Protein AF-A0A0F8ZUA0-F1 (afdb_monomer)

Secondary structure (DSSP, 8-state):
-THHHHHHHHHHHHHTT-SS-----HHHHHHHHHHHHHHHHHHHHHHHHHHHHHHHHHHHHHHHHHHHHHHHHHHHHHHHHHHHT------------TT---HHHHHHHHHHHHHHHHHTS--SS---SSPPP-SS-B-SSSSSPPEEEEEEEEE--SSTT-EEEEE--S-GGGEEEEEEEEE-TTS-EEPTT--SSTT--EEEEE-SSEEEEEE-TTS-GGGTT-EEEEEEEEE-

Organism: NCBI:txid412755

Nearest PDB structures (foldseek):
  7ey0-assembly1_L  TM=4.584E-01  e=2.442E-01  Homo sapiens
  7y1b-assembly1_A  TM=4.867E-01  e=1.090E+00  Mus musculus
  5n2b-assembly1_A  TM=1.730E-01  e=1.191E-01  Burkholderia pseudomallei K96243
  8h2i-assembly1_cR  TM=3.340E-01  e=7.400E+00  Paramecium bursaria Chlorella virus 1

Mean predicted aligned error: 16.32 Å

Radius of gyration: 36.49 Å; Cα contacts (8 Å, |Δi|>4): 238; chains: 1; bounding box: 59×53×123 Å

Foldseek 3Di:
DVVLVVVVVVVVVVQVPDPDRDPPDCVVVVVVVVVVVVVVVVVVVVVVVVVVVVVVVVVVVVVVVVVVVVVVVVVVVVVVVVVVPPDDDDDDDDDDDPPCPDVVNVVVVVVVVVVVVVVVPDPPDDPDPDDDDDPFFDADDDPGFTKDKDKDKDWAAQAAQDKDKAFPPDAPVFWPDKWKFWAFPVRDTQGEPDPVDFQCHWHWDDDGTTIMITGHNGTNNRRHGTMMMMMIMGGD

Solvent-accessible surface area (backbone atoms only — not comparable to full-atom values): 13993 Å² total; per-residue (Å²): 127,75,64,59,65,53,51,51,62,56,46,59,67,60,58,71,76,47,95,70,82,77,85,78,56,72,62,64,57,52,52,54,53,50,50,52,51,51,54,51,50,50,54,53,50,51,53,56,50,52,52,51,52,55,50,52,56,53,52,57,50,54,62,52,54,54,53,52,56,51,55,51,50,53,51,52,50,53,55,51,50,58,62,71,63,60,70,89,78,75,93,76,98,76,84,87,74,87,83,66,78,45,72,65,54,57,50,48,55,51,50,55,49,50,56,55,54,58,72,69,56,78,68,89,67,84,84,72,95,64,92,82,88,77,94,71,67,51,57,84,55,94,87,45,68,39,38,40,78,47,78,48,74,53,58,38,38,83,50,62,47,32,73,33,76,44,77,68,85,53,62,50,92,36,53,78,47,76,48,58,31,38,30,37,91,86,67,49,75,44,48,61,69,39,77,93,52,87,25,48,28,29,46,68,55,73,57,68,52,33,39,39,42,37,37,28,71,86,32,16,75,58,38,42,62,21,51,32,43,35,45,36,36,29,54,114

Sequence (236 aa):
FLAWPAAWWIMKNWLMNFTFKVNLGLEIFAFSALLTIATAFLAIFYRAFSDLVNTLYKCKLCIFTNNIKLRTMIRAWAQLKSLLSGERSTRGKRKDLSHGTSIFTILRDLIDSLGSIIQNITFKDIAITGNAEIDKYTKLGSGAPAIKMKKLTDTTGATEGSNTSIAHGLTISKVLGCQVFVNNAAGAKIPPAYIGATEYQYNAFIDASDVHIMLSGSNSGNILSKLITVLITYEE

pLDDT: mean 84.51, std 15.44, range [44.16, 98.69]

Structure (mmCIF, N/CA/C/O backbone):
data_AF-A0A0F8ZUA0-F1
#
_entry.id   AF-A0A0F8ZUA0-F1
#
loop_
_atom_site.group_PDB
_atom_site.id
_atom_site.type_symbol
_atom_site.label_atom_id
_atom_site.label_alt_id
_atom_site.label_comp_id
_atom_site.label_asym_id
_atom_site.label_entity_id
_atom_site.label_seq_id
_atom_site.pdbx_PDB_ins_code
_atom_site.Cartn_x
_atom_site.Cartn_y
_atom_site.Cartn_z
_atom_site.occupancy
_atom_site.B_iso_or_equiv
_atom_site.auth_seq_id
_atom_site.auth_comp_id
_atom_site.auth_asym_id
_atom_site.auth_atom_id
_atom_site.pdbx_PDB_model_num
ATOM 1 N N . PHE A 1 1 ? -17.615 33.080 -22.978 1.00 65.00 1 PHE A N 1
ATOM 2 C CA . PHE A 1 1 ? -18.587 33.211 -24.086 1.00 65.00 1 PHE A CA 1
ATOM 3 C C . PHE A 1 1 ? -17.989 33.684 -25.418 1.00 65.00 1 PHE A C 1
ATOM 5 O O . PHE A 1 1 ? -18.589 33.396 -26.439 1.00 65.00 1 PHE A O 1
ATOM 12 N N . LEU A 1 2 ? -16.806 34.318 -25.469 1.00 76.00 2 LEU A N 1
ATOM 13 C CA . LEU A 1 2 ? -16.177 34.744 -26.740 1.00 76.00 2 LEU A CA 1
ATOM 14 C C . LEU A 1 2 ? -15.515 33.616 -27.558 1.00 76.00 2 LEU A C 1
ATOM 16 O O . LEU A 1 2 ? -15.196 33.818 -28.722 1.00 76.00 2 LEU A O 1
ATOM 20 N N . ALA A 1 3 ? -15.311 32.430 -26.979 1.00 80.62 3 ALA A N 1
ATOM 21 C CA . ALA A 1 3 ? -14.639 31.324 -27.664 1.00 80.62 3 ALA A CA 1
ATOM 22 C C . ALA A 1 3 ? -15.507 30.664 -28.754 1.00 80.62 3 ALA A C 1
ATOM 24 O O . ALA A 1 3 ? -14.981 30.183 -29.753 1.00 80.62 3 ALA A O 1
ATOM 25 N N . TRP A 1 4 ? -16.836 30.666 -28.593 1.00 77.19 4 TRP A N 1
ATOM 26 C CA . TRP A 1 4 ? -17.744 29.946 -29.493 1.00 77.19 4 TRP A CA 1
ATOM 27 C C . TRP A 1 4 ? -17.913 30.576 -30.895 1.00 77.19 4 TRP A C 1
ATOM 29 O O . TRP A 1 4 ? -17.878 29.815 -31.864 1.00 77.19 4 TRP A O 1
ATOM 39 N N . PRO A 1 5 ? -17.992 31.916 -31.091 1.00 81.31 5 PRO A N 1
ATOM 40 C CA . PRO A 1 5 ? -18.129 32.488 -32.427 1.00 81.31 5 PRO A CA 1
ATOM 41 C C . PRO A 1 5 ? -16.785 32.433 -33.162 1.00 81.31 5 PRO A C 1
ATOM 43 O O . PRO A 1 5 ? -16.753 32.274 -34.378 1.00 81.31 5 PRO A O 1
ATOM 46 N N . ALA A 1 6 ? -15.673 32.511 -32.419 1.00 85.12 6 ALA A N 1
ATOM 47 C CA . ALA A 1 6 ? -14.322 32.361 -32.936 1.00 85.12 6 ALA A CA 1
ATOM 48 C C . ALA A 1 6 ? -14.081 30.931 -33.441 1.00 85.12 6 ALA A C 1
ATOM 50 O O . ALA A 1 6 ? -13.612 30.753 -34.563 1.00 85.12 6 ALA A O 1
ATOM 51 N N . ALA A 1 7 ? -14.476 29.913 -32.668 1.00 83.56 7 ALA A N 1
ATOM 52 C CA . ALA A 1 7 ? -14.392 28.517 -33.093 1.00 83.56 7 ALA A CA 1
ATOM 53 C C . ALA A 1 7 ? -15.242 28.245 -34.347 1.00 83.56 7 ALA A C 1
ATOM 55 O O . ALA A 1 7 ? -14.752 27.642 -35.302 1.00 83.56 7 ALA A O 1
ATOM 56 N N . TRP A 1 8 ? -16.477 28.760 -34.393 1.00 83.56 8 TRP A N 1
ATOM 57 C CA . TRP A 1 8 ? -17.332 28.651 -35.580 1.00 83.56 8 TRP A CA 1
ATOM 58 C C . TRP A 1 8 ? -16.709 29.335 -36.807 1.00 83.56 8 TRP A C 1
ATOM 60 O O . TRP A 1 8 ? -16.696 28.771 -37.903 1.00 83.56 8 TRP A O 1
ATOM 70 N N . TRP A 1 9 ? -16.131 30.525 -36.623 1.00 85.81 9 TRP A N 1
ATOM 71 C CA . TRP A 1 9 ? -15.485 31.274 -37.699 1.00 85.81 9 TRP A CA 1
ATOM 72 C C . TRP A 1 9 ? -14.251 30.561 -38.271 1.00 85.81 9 TRP A C 1
ATOM 74 O O . TRP A 1 9 ? -14.021 30.637 -39.476 1.00 85.81 9 TRP A O 1
ATOM 84 N N . ILE A 1 10 ? -13.490 29.840 -37.446 1.00 86.69 10 ILE A N 1
ATOM 85 C CA . ILE A 1 10 ? -12.346 29.035 -37.901 1.00 86.69 10 ILE A CA 1
ATOM 86 C C . ILE A 1 10 ? -12.835 27.774 -38.631 1.00 86.69 10 ILE A C 1
ATOM 88 O O . ILE A 1 10 ? -12.351 27.450 -39.717 1.00 86.69 10 ILE A O 1
ATOM 92 N N . MET A 1 11 ? -13.833 27.080 -38.078 1.00 83.25 11 MET A N 1
ATOM 93 C CA . MET A 1 11 ? -14.312 25.809 -38.629 1.00 83.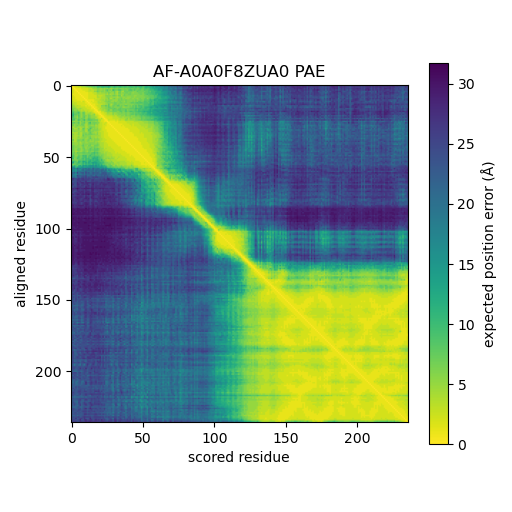25 11 MET A CA 1
ATOM 94 C C . MET A 1 11 ? -15.069 25.949 -39.951 1.00 83.25 11 MET A C 1
ATOM 96 O O . MET A 1 11 ? -14.952 25.065 -40.799 1.00 83.25 11 MET A O 1
ATOM 100 N N . LYS A 1 12 ? -15.811 27.045 -40.170 1.00 82.12 12 LYS A N 1
ATOM 101 C CA . LYS A 1 12 ? -16.590 27.231 -41.410 1.00 82.12 12 LYS A CA 1
ATOM 102 C C . LYS A 1 12 ? -15.712 27.196 -42.668 1.00 82.12 12 LYS A C 1
ATOM 104 O O . LYS A 1 12 ? -16.134 26.674 -43.692 1.00 82.12 12 LYS A O 1
ATOM 109 N N . ASN A 1 13 ? -14.484 27.713 -42.576 1.00 82.44 13 ASN A N 1
ATOM 110 C CA . ASN A 1 13 ? -13.548 27.747 -43.699 1.00 82.44 13 ASN A CA 1
ATOM 111 C C . ASN A 1 13 ? -12.919 26.369 -43.938 1.00 82.44 13 ASN A C 1
ATOM 113 O O . ASN A 1 13 ? -12.674 25.986 -45.076 1.00 82.44 13 ASN A O 1
ATOM 117 N N . TRP A 1 14 ? -12.693 25.609 -42.865 1.00 83.56 14 TRP A N 1
ATOM 118 C CA . TRP A 1 14 ? -12.118 24.268 -42.930 1.00 83.56 14 TRP A CA 1
ATOM 119 C C . TRP A 1 14 ? -13.105 23.239 -43.504 1.00 83.56 14 TRP A C 1
ATOM 121 O O . TRP A 1 14 ? -12.730 22.403 -44.323 1.00 83.56 14 TRP A O 1
ATOM 131 N N . LEU A 1 15 ? -14.387 23.350 -43.143 1.00 75.94 15 LEU A N 1
ATOM 132 C CA . LEU A 1 15 ? -15.451 22.443 -43.589 1.00 75.94 15 LEU A CA 1
ATOM 133 C C . LEU A 1 15 ? -15.771 22.540 -45.091 1.00 75.94 15 LEU A C 1
ATOM 135 O O . LEU A 1 15 ? -16.342 21.603 -45.644 1.00 75.94 15 LEU A O 1
ATOM 139 N N . MET A 1 16 ? -15.384 23.623 -45.774 1.00 77.88 16 MET A N 1
ATOM 140 C CA . MET A 1 16 ? -15.650 23.790 -47.212 1.00 77.88 16 MET A CA 1
ATOM 141 C C . MET A 1 16 ? -14.777 22.907 -48.119 1.00 77.88 16 MET A C 1
ATOM 143 O O . MET A 1 16 ? -15.118 22.736 -49.287 1.00 77.88 16 MET A O 1
ATOM 147 N N . ASN A 1 17 ? -13.692 22.319 -47.600 1.00 83.00 17 ASN A N 1
ATOM 148 C CA . ASN A 1 17 ? -12.743 21.524 -48.392 1.00 83.00 17 ASN A CA 1
ATOM 149 C C . ASN A 1 17 ? -13.010 20.009 -48.367 1.00 83.00 17 ASN A C 1
ATOM 151 O O . ASN A 1 17 ? -12.255 19.248 -48.969 1.00 83.00 17 ASN A O 1
ATOM 155 N N . PHE A 1 18 ? -14.064 19.550 -47.686 1.00 82.75 18 PHE A N 1
ATOM 156 C CA . PHE A 1 18 ? -14.393 18.126 -47.612 1.00 82.75 18 PHE A CA 1
ATOM 157 C C . PHE A 1 18 ? -15.390 17.701 -48.696 1.00 82.75 18 PHE A C 1
ATOM 159 O O . PHE A 1 18 ? -16.378 18.383 -48.964 1.00 82.75 18 PHE A O 1
ATOM 166 N N . THR A 1 19 ? -15.157 16.520 -49.278 1.00 87.38 19 THR A N 1
ATOM 167 C CA . THR A 1 19 ? -16.014 15.897 -50.306 1.00 87.38 19 THR A CA 1
ATOM 168 C C . THR A 1 19 ? -17.441 15.623 -49.810 1.00 87.38 19 THR A C 1
ATOM 170 O O . THR A 1 19 ? -18.384 15.663 -50.598 1.00 87.38 19 THR A O 1
ATOM 173 N N . PHE A 1 20 ? -17.628 15.398 -48.503 1.00 80.81 20 PHE A N 1
ATOM 174 C CA . PHE A 1 20 ? -18.941 15.227 -47.876 1.00 80.81 20 PHE A CA 1
ATOM 175 C C . PHE A 1 20 ? -19.347 16.496 -47.121 1.00 80.81 20 PHE A C 1
ATOM 177 O O . PHE A 1 20 ? -18.745 16.854 -46.109 1.00 80.81 20 PHE A O 1
ATOM 184 N N . LYS A 1 21 ? -20.391 17.173 -47.608 1.00 78.88 21 LYS A N 1
ATOM 185 C CA . LYS A 1 21 ? -20.919 18.400 -47.002 1.00 78.88 21 LYS A CA 1
ATOM 186 C C . LYS A 1 21 ? -21.885 18.048 -45.875 1.00 78.88 21 LYS A C 1
ATOM 188 O O . LYS A 1 21 ? -23.020 17.655 -46.128 1.00 78.88 21 LYS A O 1
ATOM 193 N N . VAL A 1 22 ? -21.442 18.204 -44.632 1.00 81.50 22 VAL A N 1
ATOM 194 C CA . VAL A 1 22 ? -22.320 18.101 -43.462 1.00 81.50 22 VAL A CA 1
ATOM 195 C C . VAL A 1 22 ? -22.852 19.495 -43.136 1.00 81.50 22 VAL A C 1
ATOM 197 O O . VAL A 1 22 ? -22.100 20.372 -42.715 1.00 81.50 22 VAL A O 1
ATOM 200 N N . ASN A 1 23 ? -24.155 19.709 -43.327 1.00 80.38 23 ASN A N 1
ATOM 201 C CA . ASN A 1 23 ? -24.826 20.947 -42.929 1.00 80.38 23 ASN A CA 1
ATOM 202 C C . ASN A 1 23 ? -25.059 20.941 -41.413 1.00 80.38 23 ASN A C 1
ATOM 204 O O . ASN A 1 23 ? -26.123 20.556 -40.933 1.00 80.38 23 ASN A O 1
ATOM 208 N N . LEU A 1 24 ? -24.049 21.353 -40.647 1.00 80.62 24 LEU A N 1
ATOM 209 C CA . LEU A 1 24 ? -24.205 21.612 -39.217 1.00 80.62 24 LEU A CA 1
ATOM 210 C C . LEU A 1 24 ? -24.948 22.939 -39.035 1.00 80.62 24 LEU A C 1
ATOM 212 O O . LEU A 1 24 ? -24.359 24.017 -39.127 1.00 80.62 24 LEU A O 1
ATOM 216 N N . GLY A 1 25 ? -26.258 22.849 -38.805 1.00 84.50 25 GLY A N 1
ATOM 217 C CA . GLY A 1 25 ? -27.084 24.002 -38.469 1.00 84.50 25 GLY A CA 1
ATOM 218 C C . GLY A 1 25 ? -26.616 24.674 -37.175 1.00 84.50 25 GLY A C 1
ATOM 219 O O . GLY A 1 25 ? -26.099 24.026 -36.261 1.00 84.50 25 GLY A O 1
ATOM 220 N N . LEU A 1 26 ? -26.838 25.987 -37.078 1.00 83.00 26 LEU A N 1
ATOM 221 C CA . LEU A 1 26 ? -26.544 26.785 -35.880 1.00 83.00 26 LEU A CA 1
ATOM 222 C C . LEU A 1 26 ? -27.256 26.242 -34.620 1.00 83.00 26 LEU A C 1
ATOM 224 O O . LEU A 1 26 ? -26.795 26.447 -33.499 1.00 83.00 26 LEU A O 1
ATOM 228 N N . GLU A 1 27 ? -28.333 25.484 -34.815 1.00 88.62 27 GLU A N 1
ATOM 229 C CA . GLU A 1 27 ? -29.113 24.805 -33.781 1.00 88.62 27 GLU A CA 1
ATOM 230 C C . GLU A 1 27 ? -28.261 23.884 -32.893 1.00 88.62 27 GLU A C 1
ATOM 232 O O . GLU A 1 27 ? -28.353 23.969 -31.671 1.00 88.62 27 GLU A O 1
ATOM 237 N N . ILE A 1 28 ? -27.368 23.063 -33.463 1.00 86.44 28 ILE A N 1
ATOM 238 C CA . ILE A 1 28 ? -26.541 22.114 -32.687 1.00 86.44 28 ILE A CA 1
ATOM 239 C C . ILE A 1 28 ? -25.583 22.868 -31.749 1.00 86.44 28 ILE A C 1
ATOM 241 O O . ILE A 1 28 ? -25.344 22.469 -30.603 1.00 86.44 28 ILE A O 1
ATOM 245 N N . PHE A 1 29 ? -25.072 24.011 -32.207 1.00 82.94 29 PHE A N 1
ATOM 246 C CA . PHE A 1 29 ? -24.239 24.879 -31.382 1.00 82.94 29 PHE A CA 1
ATOM 247 C C . PHE A 1 29 ? -25.058 25.545 -30.272 1.00 82.94 29 PHE A C 1
ATOM 249 O O . PHE A 1 29 ? -24.609 25.581 -29.127 1.00 82.94 29 PHE A O 1
ATOM 256 N N . ALA A 1 30 ? -26.271 26.018 -30.567 1.00 87.31 30 ALA A N 1
ATOM 257 C CA . ALA A 1 30 ? -27.159 26.592 -29.557 1.00 87.31 30 ALA A CA 1
ATOM 258 C C . ALA A 1 30 ? -27.541 25.565 -28.473 1.00 87.31 30 ALA A C 1
ATOM 260 O O . ALA A 1 30 ? -27.484 25.882 -27.283 1.00 87.31 30 ALA A O 1
ATOM 261 N N . PHE A 1 31 ? -27.837 24.319 -28.860 1.00 92.81 31 PHE A N 1
ATOM 262 C CA . PHE A 1 31 ? -28.132 23.235 -27.919 1.00 92.81 31 PHE A CA 1
ATOM 263 C C . PHE A 1 31 ? -26.953 22.920 -26.996 1.00 92.81 31 PHE A C 1
ATOM 265 O O . PHE A 1 31 ? -27.140 22.806 -25.786 1.00 92.81 31 PHE A O 1
ATOM 272 N N . SER A 1 32 ? -25.733 22.820 -27.529 1.00 90.62 32 SER A N 1
ATOM 273 C CA . SER A 1 32 ? -24.553 22.534 -26.698 1.00 90.62 32 SER A CA 1
ATOM 274 C C . SER A 1 32 ? -24.212 23.683 -25.740 1.00 90.62 32 SER A C 1
ATOM 276 O O . SER A 1 32 ? -23.855 23.442 -24.581 1.00 90.62 32 SER A O 1
ATOM 278 N N . ALA A 1 33 ? -24.392 24.936 -26.171 1.00 88.06 33 ALA A N 1
ATOM 279 C CA . ALA A 1 33 ? -24.234 26.102 -25.307 1.00 88.06 33 ALA A CA 1
ATOM 280 C C . ALA A 1 33 ? -25.263 26.109 -24.164 1.00 88.06 33 ALA A C 1
ATOM 282 O O . ALA A 1 33 ? -24.892 26.305 -23.005 1.00 88.06 33 ALA A O 1
ATOM 283 N N . LEU A 1 34 ? -26.535 25.831 -24.468 1.00 93.75 34 LEU A N 1
ATOM 284 C CA . LEU A 1 34 ? -27.600 25.749 -23.467 1.00 93.75 34 LEU A CA 1
ATOM 285 C C . LEU A 1 34 ? -27.352 24.609 -22.474 1.00 93.75 34 LEU A C 1
ATOM 287 O O . LEU A 1 34 ? -27.486 24.813 -21.268 1.00 93.75 34 LEU A O 1
ATOM 291 N N . LEU A 1 35 ? -26.913 23.444 -22.959 1.00 94.62 35 LEU A N 1
ATOM 292 C CA . LEU A 1 35 ? -26.546 22.309 -22.113 1.00 94.62 35 LEU A CA 1
ATOM 293 C C . LEU A 1 35 ? -25.421 22.679 -21.133 1.00 94.62 35 LEU A C 1
ATOM 295 O O . LEU A 1 35 ? -25.497 22.360 -19.951 1.00 94.62 35 LEU A O 1
ATOM 299 N N . THR A 1 36 ? -24.401 23.400 -21.604 1.00 92.94 36 THR A N 1
ATOM 300 C CA . THR A 1 36 ? -23.265 23.830 -20.770 1.00 92.94 36 THR A CA 1
ATOM 301 C C . THR A 1 36 ? -23.691 24.841 -19.702 1.00 92.94 36 THR A C 1
ATOM 303 O O . THR A 1 36 ? -23.221 24.803 -18.567 1.00 92.94 36 THR A O 1
ATOM 306 N N . ILE A 1 37 ? -24.609 25.747 -20.042 1.00 93.69 37 ILE A N 1
A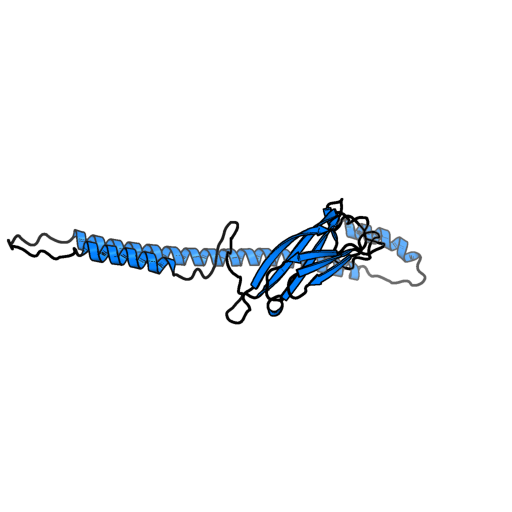TOM 307 C CA . ILE A 1 37 ? -25.186 26.682 -19.073 1.00 93.69 37 ILE A CA 1
ATOM 308 C C . ILE A 1 37 ? -26.006 25.914 -18.028 1.00 93.69 37 ILE A C 1
ATOM 310 O O . ILE A 1 37 ? -25.858 26.162 -16.832 1.00 93.69 37 ILE A O 1
ATOM 314 N N . ALA A 1 38 ? -26.818 24.943 -18.452 1.00 96.31 38 ALA A N 1
ATOM 315 C CA . ALA A 1 38 ? -27.623 24.126 -17.549 1.00 96.31 38 ALA A CA 1
ATOM 316 C C . ALA A 1 38 ? -26.760 23.324 -16.560 1.00 96.31 38 ALA A C 1
ATOM 318 O O . ALA A 1 38 ? -27.058 23.310 -15.365 1.00 96.31 38 ALA A O 1
ATOM 319 N N . THR A 1 39 ? -25.660 22.711 -17.013 1.00 95.25 39 THR A N 1
ATOM 320 C CA . THR A 1 39 ? -24.742 21.983 -16.119 1.00 95.25 39 THR A CA 1
ATOM 321 C C . THR A 1 39 ? -24.033 22.915 -15.138 1.00 95.25 39 THR A C 1
ATOM 323 O O . THR A 1 39 ? -23.883 22.565 -13.966 1.00 95.25 39 THR A O 1
ATOM 326 N N . ALA A 1 40 ? -23.664 24.127 -15.565 1.00 95.56 40 ALA A N 1
ATOM 327 C CA . ALA A 1 40 ? -23.094 25.138 -14.676 1.00 95.56 40 ALA A CA 1
ATOM 328 C C . ALA A 1 40 ? -24.090 25.580 -13.589 1.00 95.56 40 ALA A C 1
ATOM 330 O O . ALA A 1 40 ? -23.733 25.628 -12.410 1.00 95.56 40 ALA A O 1
ATOM 331 N N . PHE A 1 41 ? -25.351 25.837 -13.955 1.00 96.75 41 PHE A N 1
ATOM 332 C CA . PHE A 1 41 ? -26.404 26.156 -12.987 1.00 96.75 41 PHE A CA 1
ATOM 333 C C . PHE A 1 41 ? -26.650 25.011 -12.009 1.00 96.75 41 PHE A C 1
ATOM 335 O O . PHE A 1 41 ? -26.744 25.251 -10.805 1.00 96.75 41 PHE A O 1
ATOM 342 N N . LEU A 1 42 ? -26.697 23.771 -12.500 1.00 95.88 42 LEU A N 1
ATOM 343 C CA . LEU A 1 42 ? -26.881 22.593 -11.657 1.00 95.88 42 LEU A CA 1
ATOM 344 C C . LEU A 1 42 ? -25.747 22.452 -10.627 1.00 95.88 42 LEU A C 1
ATOM 346 O O . LEU A 1 42 ? -26.009 22.168 -9.460 1.00 95.88 42 LEU A O 1
ATOM 350 N N . ALA A 1 43 ? -24.498 22.710 -11.024 1.00 95.25 43 ALA A N 1
ATOM 351 C CA . ALA A 1 43 ? -23.347 22.653 -10.124 1.00 95.25 43 ALA A CA 1
ATOM 352 C C . ALA A 1 43 ? -23.389 23.737 -9.029 1.00 95.25 43 ALA A C 1
ATOM 354 O O . ALA A 1 43 ? -23.099 23.451 -7.864 1.00 95.25 43 ALA A O 1
ATOM 355 N N . ILE A 1 44 ? -23.771 24.971 -9.381 1.00 96.19 44 ILE A N 1
ATOM 356 C CA . ILE A 1 44 ? -23.929 26.073 -8.415 1.00 96.19 44 ILE A CA 1
ATOM 357 C C . ILE A 1 44 ? -25.081 25.768 -7.451 1.00 96.19 44 ILE A C 1
ATOM 359 O O . ILE A 1 44 ? -24.929 25.924 -6.239 1.00 96.19 44 ILE A O 1
ATOM 363 N N . PHE A 1 45 ? -26.205 25.277 -7.978 1.00 95.62 45 PHE A N 1
ATOM 364 C CA . PHE A 1 45 ? -27.365 24.896 -7.180 1.00 95.62 45 PHE A CA 1
ATOM 365 C C . PHE A 1 45 ? -27.030 23.780 -6.187 1.00 95.62 45 PHE A C 1
ATOM 367 O O . PHE A 1 45 ? -27.364 23.888 -5.009 1.00 95.62 45 PHE A O 1
ATOM 374 N N . TYR A 1 46 ? -26.310 22.745 -6.631 1.00 94.00 46 TYR A N 1
ATOM 375 C CA . TYR A 1 46 ? -25.878 21.649 -5.766 1.00 94.00 46 TYR A CA 1
ATOM 376 C C . TYR A 1 46 ? -25.020 22.143 -4.593 1.00 94.00 46 TYR A C 1
ATOM 378 O O . TYR A 1 46 ? -25.275 21.762 -3.452 1.00 94.00 46 TYR A O 1
ATOM 386 N N . ARG A 1 47 ? -24.054 23.039 -4.848 1.00 92.00 47 ARG A N 1
ATOM 387 C CA . ARG A 1 47 ? -23.219 23.624 -3.783 1.00 92.00 47 ARG A CA 1
ATOM 388 C C . ARG A 1 47 ? -24.042 24.443 -2.788 1.00 92.00 47 ARG A C 1
ATOM 390 O O . ARG A 1 47 ? -23.927 24.232 -1.582 1.00 92.00 47 ARG A O 1
ATOM 397 N N . ALA A 1 48 ? -24.916 25.319 -3.284 1.00 93.81 48 ALA A N 1
ATOM 398 C CA . ALA A 1 48 ? -25.785 26.127 -2.430 1.00 93.81 48 ALA A CA 1
ATOM 399 C C . ALA A 1 48 ? -26.705 25.253 -1.561 1.00 93.81 48 ALA A C 1
ATOM 401 O O . ALA A 1 48 ? -26.886 25.514 -0.371 1.00 93.81 48 ALA A O 1
ATOM 402 N N . PHE A 1 49 ? -27.245 24.176 -2.137 1.00 92.81 49 PHE A N 1
ATOM 403 C CA . PHE A 1 49 ? -28.077 23.225 -1.412 1.00 92.81 49 PHE A CA 1
ATOM 404 C C . PHE A 1 49 ? -27.284 22.462 -0.343 1.00 92.81 49 PHE A C 1
ATOM 406 O O . PHE A 1 49 ? -27.747 22.353 0.793 1.00 92.81 49 PHE A O 1
ATOM 413 N N . SER A 1 50 ? -26.072 21.983 -0.651 1.00 90.81 50 SER A N 1
ATOM 414 C CA . SER A 1 50 ? -25.236 21.296 0.343 1.00 90.81 50 SER A CA 1
ATOM 415 C C . SER A 1 50 ? -24.864 22.197 1.525 1.00 90.81 50 SER A C 1
ATOM 417 O O . SER A 1 50 ? -24.887 21.745 2.671 1.00 90.81 50 SER A O 1
ATOM 419 N N . ASP A 1 51 ? -24.599 23.482 1.278 1.00 90.31 51 ASP A N 1
ATOM 420 C CA . ASP A 1 51 ? -24.270 24.446 2.333 1.00 90.31 51 ASP A CA 1
ATOM 421 C C . ASP A 1 51 ? -25.479 24.758 3.224 1.00 90.31 51 ASP A C 1
ATOM 423 O O . ASP A 1 51 ? -25.352 24.824 4.453 1.00 90.31 51 ASP A O 1
ATOM 427 N N . LEU A 1 52 ? -26.672 24.871 2.628 1.00 91.44 52 LEU A N 1
ATOM 428 C CA . LEU A 1 52 ? -27.927 25.021 3.365 1.00 91.44 52 LEU A CA 1
ATOM 429 C C . LEU A 1 52 ? -28.155 23.827 4.300 1.00 91.44 52 LEU A C 1
ATOM 431 O O . LEU A 1 52 ? -28.421 24.004 5.491 1.00 91.44 52 LEU A O 1
ATOM 435 N N . VAL A 1 53 ? -28.008 22.611 3.774 1.00 90.88 53 VAL A N 1
ATOM 436 C CA . VAL A 1 53 ? -28.196 21.367 4.525 1.00 90.88 53 VAL A CA 1
ATOM 437 C C . VAL A 1 53 ? -27.204 21.278 5.689 1.00 90.88 53 VAL A C 1
ATOM 439 O O . VAL A 1 53 ? -27.611 21.060 6.832 1.00 90.88 53 VAL A O 1
ATOM 442 N N . ASN A 1 54 ? -25.919 21.541 5.444 1.00 87.19 54 ASN A N 1
ATOM 443 C CA . ASN A 1 54 ? -24.889 21.552 6.487 1.00 87.19 54 ASN A CA 1
ATOM 444 C C . ASN A 1 54 ? -25.169 22.595 7.583 1.00 87.19 54 ASN A C 1
ATOM 446 O O . ASN A 1 54 ? -24.961 22.331 8.772 1.00 87.19 54 ASN A O 1
ATOM 450 N N . THR A 1 55 ? -25.679 23.768 7.205 1.00 84.31 55 THR A N 1
ATOM 451 C CA . THR A 1 55 ? -26.038 24.833 8.152 1.00 84.31 55 THR A CA 1
ATOM 452 C C . THR A 1 55 ? -27.243 24.440 9.009 1.00 84.31 55 THR A C 1
ATOM 454 O O . THR A 1 55 ? -27.230 24.646 10.226 1.00 84.31 55 THR A O 1
ATOM 457 N N . LEU A 1 56 ? -28.254 23.797 8.415 1.00 79.56 56 LEU A N 1
ATOM 458 C CA . LEU A 1 56 ? -29.416 23.275 9.138 1.00 79.56 56 LEU A CA 1
ATOM 459 C C . LEU A 1 56 ? -29.024 22.187 10.148 1.00 79.56 56 LEU A C 1
ATOM 461 O O . LEU A 1 56 ? -29.492 22.216 11.290 1.00 79.56 56 LEU A O 1
ATOM 465 N N . TYR A 1 57 ? -28.123 21.270 9.777 1.00 74.00 57 TYR A N 1
ATOM 466 C CA . TYR A 1 57 ? -27.614 20.251 10.701 1.00 74.00 57 TYR A CA 1
ATOM 467 C C . TYR A 1 57 ? -26.850 20.863 11.883 1.00 74.00 57 TYR A C 1
ATOM 469 O O . TYR A 1 57 ? -27.090 20.470 13.028 1.00 74.00 57 TYR A O 1
ATOM 477 N N . LYS A 1 58 ? -26.001 21.875 11.647 1.00 72.50 58 LYS A N 1
ATOM 478 C CA . LYS A 1 58 ? -25.304 22.597 12.728 1.00 72.50 58 LYS A CA 1
ATOM 479 C C . LYS A 1 58 ? -26.274 23.319 13.669 1.00 72.50 58 LYS A C 1
ATOM 481 O O . LYS A 1 58 ? -26.121 23.239 14.888 1.00 72.50 58 LYS A O 1
ATOM 486 N N . CYS A 1 59 ? -27.301 23.976 13.131 1.00 61.00 59 CYS A N 1
ATOM 487 C CA . CYS A 1 59 ? -28.264 24.731 13.935 1.00 61.00 59 CYS A CA 1
ATOM 488 C C . CYS A 1 59 ? -29.115 23.815 14.837 1.00 61.00 59 CYS A C 1
ATOM 490 O O . CYS A 1 59 ? -29.316 24.102 16.021 1.00 61.00 59 CYS A O 1
ATOM 492 N N . LYS A 1 60 ? -29.531 22.649 14.319 1.00 56.75 60 LYS A N 1
ATOM 493 C CA . LYS A 1 60 ? -30.278 21.645 15.094 1.00 56.75 60 LYS A CA 1
ATOM 494 C C . LYS A 1 60 ? -29.442 21.063 16.244 1.00 56.75 60 LYS A C 1
ATOM 496 O O . LYS A 1 60 ? -29.984 20.802 17.318 1.00 56.75 60 LYS A O 1
ATOM 501 N N . LEU A 1 61 ? -28.124 20.935 16.061 1.00 50.41 61 LEU A N 1
ATOM 502 C CA . LEU A 1 61 ? -27.203 20.478 17.107 1.00 50.41 61 LEU A CA 1
ATOM 503 C C . LEU A 1 61 ? -27.027 21.505 18.240 1.00 50.41 61 LEU A C 1
ATOM 505 O O . LEU A 1 61 ? -27.015 21.116 19.409 1.00 50.41 61 LEU A O 1
ATOM 509 N N . CYS A 1 62 ? -26.950 22.804 17.922 1.00 52.75 62 CYS A N 1
ATOM 510 C CA . CYS A 1 62 ? -26.813 23.876 18.920 1.00 52.75 62 CYS A CA 1
ATOM 511 C C . CYS A 1 62 ? -28.065 24.056 19.794 1.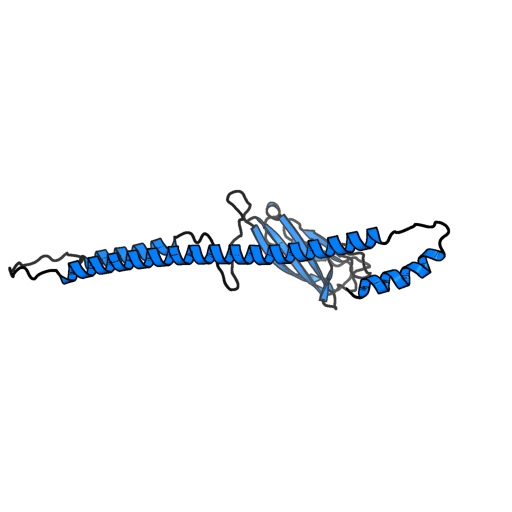00 52.75 62 CYS A C 1
ATOM 513 O O . CYS A 1 62 ? -27.950 24.291 20.999 1.00 52.75 62 CYS A O 1
ATOM 515 N N . ILE A 1 63 ? -29.265 23.905 19.222 1.00 53.94 63 ILE A N 1
ATOM 516 C CA . ILE A 1 63 ? -30.524 23.981 19.989 1.00 53.94 63 ILE A CA 1
ATOM 517 C C . ILE A 1 63 ? -30.648 22.793 20.958 1.00 53.94 63 ILE A C 1
ATOM 519 O O . ILE A 1 63 ? -31.186 22.934 22.062 1.00 53.94 63 ILE A O 1
ATOM 523 N N . PHE A 1 64 ? -30.114 21.628 20.583 1.00 51.12 64 PHE A N 1
ATOM 524 C CA . PHE A 1 64 ? -30.171 20.430 21.416 1.00 51.12 64 PHE A CA 1
ATOM 525 C C . PHE A 1 64 ? -29.136 20.448 22.555 1.00 51.12 64 PHE A C 1
ATOM 527 O O . PHE A 1 64 ? -29.475 20.140 23.698 1.00 51.12 64 PHE A O 1
ATOM 534 N N . THR A 1 65 ? -27.898 20.886 22.296 1.00 52.00 65 THR A N 1
ATOM 535 C CA . THR A 1 65 ? -26.844 20.943 23.332 1.00 52.00 65 THR A CA 1
ATOM 536 C C . THR A 1 65 ? -27.097 22.014 24.397 1.00 52.00 65 THR A C 1
ATOM 538 O O . THR A 1 65 ? -26.876 21.750 25.582 1.00 52.00 65 THR A O 1
ATOM 541 N N . ASN A 1 66 ? -27.644 23.180 24.035 1.00 49.59 66 ASN A N 1
ATOM 542 C CA . ASN A 1 66 ? -27.975 24.220 25.020 1.00 49.59 66 ASN A CA 1
ATOM 543 C C . ASN A 1 66 ? -29.127 23.815 25.961 1.00 49.59 66 ASN A C 1
ATOM 545 O O . ASN A 1 66 ? -29.114 24.172 27.140 1.00 49.59 66 ASN A O 1
ATOM 549 N N . ASN A 1 67 ? -30.078 22.999 25.495 1.00 52.91 67 ASN A N 1
ATOM 550 C CA . ASN A 1 67 ? -31.174 22.503 26.333 1.00 52.91 67 ASN A CA 1
ATOM 551 C C . ASN A 1 67 ? -30.719 21.498 27.405 1.00 52.91 67 ASN A C 1
ATOM 553 O O . ASN A 1 67 ? -31.284 21.465 28.500 1.00 52.91 67 ASN A O 1
ATOM 557 N N . ILE A 1 68 ? -29.690 20.693 27.127 1.00 57.56 68 ILE A N 1
ATOM 558 C CA . ILE A 1 68 ? -29.166 19.718 28.096 1.00 57.56 68 ILE A CA 1
ATOM 559 C C . ILE A 1 68 ? -28.390 20.433 29.208 1.00 57.56 68 ILE A C 1
ATOM 561 O O . ILE A 1 68 ? -28.621 20.156 30.386 1.00 57.56 68 ILE A O 1
ATOM 565 N N . LYS A 1 69 ? -27.538 21.403 28.851 1.00 62.06 69 LYS A N 1
ATOM 566 C CA . LYS A 1 69 ? -26.720 22.159 29.815 1.00 62.06 69 LYS A CA 1
ATOM 567 C C . LYS A 1 69 ? -27.574 23.020 30.755 1.00 62.06 69 LYS A C 1
ATOM 569 O O . LYS A 1 69 ? -27.285 23.121 31.944 1.00 62.06 69 LYS A O 1
ATOM 574 N N . LEU A 1 70 ? -28.675 23.578 30.250 1.00 59.16 70 LEU A N 1
ATOM 575 C CA . LEU A 1 70 ? -29.608 24.355 31.066 1.00 59.16 70 LEU A CA 1
ATOM 576 C C . LEU A 1 70 ? -30.388 23.467 32.053 1.00 59.16 70 LEU A C 1
ATOM 578 O O . 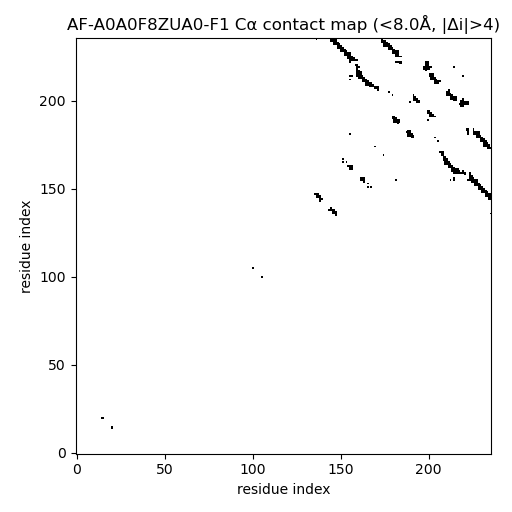LEU A 1 70 ? -30.552 23.830 33.217 1.00 59.16 70 LEU A O 1
ATOM 582 N N . ARG A 1 71 ? -30.815 22.266 31.635 1.00 64.12 71 ARG A N 1
ATOM 583 C CA . ARG A 1 71 ? -31.520 21.321 32.521 1.00 64.12 71 ARG A CA 1
ATOM 584 C C . ARG A 1 71 ? -30.626 20.775 33.633 1.00 64.12 71 ARG A C 1
ATOM 586 O O . ARG A 1 71 ? -31.115 20.579 34.745 1.00 64.12 71 ARG A O 1
ATOM 593 N N . THR A 1 72 ? -29.340 20.544 33.368 1.00 72.25 72 THR A N 1
ATOM 594 C CA . THR A 1 72 ? -28.398 20.102 34.408 1.00 72.25 72 THR A CA 1
ATOM 595 C C . THR A 1 72 ? -28.080 21.224 35.393 1.00 72.25 72 THR A C 1
ATOM 597 O O . THR A 1 72 ? -28.093 20.976 36.598 1.00 72.25 72 THR A O 1
ATOM 600 N N . MET A 1 73 ? -27.918 22.467 34.926 1.00 68.62 73 MET A N 1
ATOM 601 C CA . MET A 1 73 ? -27.714 23.619 35.814 1.00 68.62 73 MET A CA 1
ATOM 602 C C . MET A 1 73 ? -28.934 23.917 36.692 1.00 68.62 73 MET A C 1
ATOM 604 O O . MET A 1 73 ? -28.765 24.167 37.882 1.00 68.62 73 MET A O 1
ATOM 608 N N . ILE A 1 74 ? -30.161 23.821 36.165 1.00 76.00 74 ILE A N 1
ATOM 609 C CA . ILE A 1 74 ? -31.384 24.031 36.963 1.00 76.00 74 ILE A CA 1
ATOM 610 C C . ILE A 1 74 ? -31.513 22.975 38.073 1.00 76.00 74 ILE A C 1
ATOM 612 O O . ILE A 1 74 ? -31.871 23.310 39.201 1.00 76.00 74 ILE A O 1
ATOM 616 N N . ARG A 1 75 ? -31.178 21.706 37.795 1.00 73.62 75 ARG A N 1
ATOM 617 C CA . ARG A 1 75 ? -31.208 20.637 38.812 1.00 73.62 75 ARG A CA 1
ATOM 618 C C . ARG A 1 75 ? -30.116 20.806 39.868 1.00 73.62 75 ARG A C 1
ATOM 620 O O . ARG A 1 75 ? -30.407 20.656 41.051 1.00 73.62 75 ARG A O 1
ATOM 627 N N . ALA A 1 76 ? -28.899 21.167 39.456 1.00 74.69 76 ALA A N 1
ATOM 628 C CA . ALA A 1 76 ? -27.803 21.454 40.380 1.00 74.69 76 ALA A CA 1
ATOM 629 C C . ALA A 1 76 ? -28.139 22.645 41.291 1.00 74.69 76 ALA A C 1
ATOM 631 O O . ALA A 1 76 ? -27.909 22.600 42.497 1.00 74.69 76 ALA A O 1
ATOM 632 N N . TRP A 1 77 ? -28.764 23.684 40.733 1.00 73.31 77 TRP A N 1
ATOM 633 C CA . TRP A 1 77 ? -29.179 24.855 41.496 1.00 73.31 77 TRP A CA 1
ATOM 634 C C . TRP A 1 77 ? -30.329 24.547 42.467 1.00 73.31 77 TRP A C 1
ATOM 636 O O . TRP A 1 77 ? -30.316 25.024 43.599 1.00 73.31 77 TRP A O 1
ATOM 646 N N . ALA A 1 78 ? -31.282 23.690 42.082 1.00 74.75 78 ALA A N 1
ATOM 647 C CA . ALA A 1 78 ? -32.348 23.231 42.975 1.00 74.75 78 ALA A CA 1
ATOM 648 C C . ALA A 1 78 ? -31.810 22.418 44.170 1.00 74.75 78 ALA A C 1
ATOM 650 O O . ALA A 1 78 ? -32.243 22.644 45.299 1.00 74.75 78 ALA A O 1
ATOM 651 N N . GLN A 1 79 ? -30.831 21.532 43.947 1.00 76.75 79 GLN A N 1
ATOM 652 C CA . GLN A 1 79 ? -30.189 20.764 45.024 1.00 76.75 79 GLN A CA 1
ATOM 653 C C . GLN A 1 79 ? -29.330 21.642 45.942 1.00 76.75 79 GLN A C 1
ATOM 655 O O . GLN A 1 79 ? -29.353 21.478 47.163 1.00 76.75 79 GLN A O 1
ATOM 660 N N . LEU A 1 80 ? -28.613 22.618 45.380 1.00 75.44 80 LEU A N 1
ATOM 661 C CA . LEU A 1 80 ? -27.850 23.582 46.171 1.00 75.44 80 LEU A CA 1
ATOM 662 C C . LEU A 1 80 ? -28.781 24.423 47.058 1.00 75.44 80 LEU A C 1
ATOM 664 O O . LEU A 1 80 ? -28.487 24.655 48.229 1.00 75.44 80 LEU A O 1
ATOM 668 N N . LYS A 1 81 ? -29.936 24.832 46.522 1.00 72.81 81 LYS A N 1
ATOM 669 C CA . LYS A 1 81 ? -30.930 25.611 47.263 1.00 72.81 81 LYS A CA 1
ATOM 670 C C . LYS A 1 81 ? -31.535 24.822 48.427 1.00 72.81 81 LYS A C 1
ATOM 672 O O . LYS A 1 81 ? -31.678 25.403 49.496 1.00 72.81 81 LYS A O 1
ATOM 677 N N . SER A 1 82 ? -31.812 23.522 48.267 1.00 68.69 82 SER A N 1
ATOM 678 C CA . SER A 1 82 ? -32.316 22.682 49.370 1.00 68.69 82 SER A CA 1
ATOM 679 C C . SER A 1 82 ? -31.274 22.416 50.459 1.00 68.69 82 SER A C 1
ATOM 681 O O . SER A 1 82 ? -31.631 22.264 51.621 1.00 68.69 82 SER A O 1
ATOM 683 N N . LEU A 1 83 ? -29.985 22.375 50.101 1.00 65.75 83 LEU A N 1
ATOM 684 C CA . LEU A 1 83 ? -28.894 22.238 51.073 1.00 65.75 83 LEU A CA 1
ATOM 685 C C . LEU A 1 83 ? -28.668 23.532 51.863 1.00 65.75 83 LEU A C 1
ATOM 687 O O . LEU A 1 83 ? -28.411 23.489 53.062 1.00 65.75 83 LEU A O 1
ATOM 691 N N . LEU A 1 84 ? -28.798 24.685 51.204 1.00 67.06 84 LEU A N 1
ATOM 692 C CA . LEU A 1 84 ? -28.659 25.993 51.848 1.00 67.06 84 LEU A CA 1
ATOM 693 C C . LEU A 1 84 ? -29.894 26.385 52.668 1.00 67.06 84 LEU A C 1
ATOM 695 O O . LEU A 1 84 ? -29.756 27.096 53.660 1.00 67.06 84 LEU A O 1
ATOM 699 N N . SER A 1 85 ? -31.084 25.899 52.303 1.00 67.56 85 SER A N 1
ATOM 700 C CA . SER A 1 85 ? -32.309 26.070 53.092 1.00 67.56 85 SER A CA 1
ATOM 701 C C . SER A 1 85 ? -32.456 25.040 54.214 1.00 67.56 85 SER A C 1
ATOM 703 O O . SER A 1 85 ? -33.543 24.926 54.774 1.00 67.56 85 SER A O 1
ATOM 705 N N . GLY A 1 86 ? -31.398 24.280 54.528 1.00 55.88 86 GLY A N 1
ATOM 706 C CA . GLY A 1 86 ? -31.293 23.444 55.721 1.00 55.88 86 GLY A CA 1
ATOM 707 C C . GLY A 1 86 ? -31.348 24.309 56.974 1.00 55.88 86 GLY A C 1
ATOM 708 O O . GLY A 1 86 ? -30.326 24.641 57.577 1.00 55.88 86 GLY A O 1
ATOM 709 N N . GLU A 1 87 ? -32.567 24.713 57.316 1.00 51.69 87 GLU A N 1
ATOM 710 C CA . GLU A 1 87 ? -32.925 25.408 58.532 1.00 51.69 87 GLU A CA 1
ATOM 711 C C . GLU A 1 87 ? -32.325 24.698 59.742 1.00 51.69 87 GLU A C 1
ATOM 713 O O . GLU A 1 87 ? -32.414 23.482 59.933 1.00 51.69 87 GLU A O 1
ATOM 718 N N . ARG A 1 88 ? -31.707 25.523 60.583 1.00 54.69 88 ARG A N 1
ATOM 719 C CA . ARG A 1 88 ? -31.214 25.185 61.911 1.00 54.69 88 ARG A CA 1
ATOM 720 C C . ARG A 1 88 ? -32.373 24.680 62.775 1.00 54.69 88 ARG A C 1
ATOM 722 O O . ARG A 1 88 ?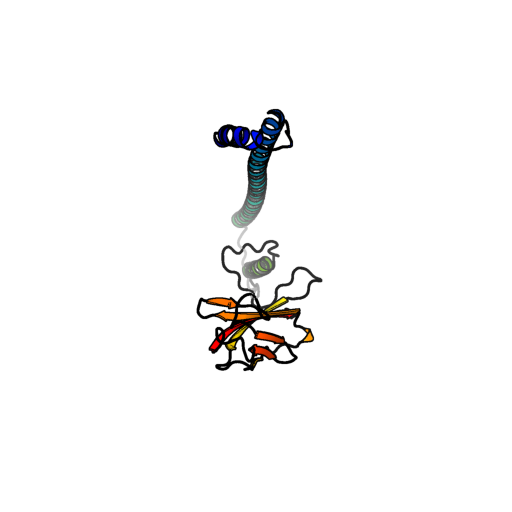 -32.993 25.473 63.475 1.00 54.69 88 ARG A O 1
ATOM 729 N N . SER A 1 89 ? -32.611 23.373 62.815 1.00 51.69 89 SER A N 1
ATOM 730 C CA . SER A 1 89 ? -33.471 22.766 63.837 1.00 51.69 89 SER A CA 1
ATOM 731 C C . SER A 1 89 ? -32.627 22.129 64.945 1.00 51.69 89 SER A C 1
ATOM 733 O O . SER A 1 89 ? -32.266 20.959 64.910 1.00 51.69 89 SER A O 1
ATOM 735 N N . THR A 1 90 ? -32.285 22.984 65.912 1.00 52.12 90 THR A N 1
ATOM 736 C CA . THR A 1 90 ? -32.081 22.717 67.350 1.00 52.12 90 THR A CA 1
ATOM 737 C C . THR A 1 90 ? -31.218 21.527 67.811 1.00 52.12 90 THR A C 1
ATOM 739 O O . THR A 1 90 ? -31.673 20.400 67.962 1.00 52.12 90 THR A O 1
ATOM 742 N N . ARG A 1 91 ? -29.989 21.873 68.225 1.00 56.59 91 ARG A N 1
ATOM 743 C CA . ARG A 1 91 ? -29.402 21.666 69.571 1.00 56.59 91 ARG A CA 1
ATOM 744 C C . ARG A 1 91 ? -29.908 20.443 70.372 1.00 56.59 91 ARG A C 1
ATOM 746 O O . ARG A 1 91 ? -30.873 20.542 71.120 1.00 56.59 91 ARG A O 1
ATOM 753 N N . GLY A 1 92 ? -29.141 19.352 70.351 1.00 48.12 92 GLY A N 1
ATOM 754 C CA . GLY A 1 92 ? -29.284 18.238 71.295 1.00 48.12 92 GLY A CA 1
ATOM 755 C C . GLY A 1 92 ? -28.050 17.334 71.310 1.00 48.12 92 GLY A C 1
ATOM 756 O O . GLY A 1 92 ? -27.779 16.635 70.343 1.00 48.12 92 GLY A O 1
ATOM 757 N N . LYS A 1 93 ? -27.283 17.374 72.406 1.00 60.72 93 LYS A N 1
ATOM 758 C CA . LYS A 1 93 ? -26.066 16.579 72.661 1.00 60.72 93 LYS A CA 1
ATOM 759 C C . LYS A 1 93 ? -26.311 15.059 72.529 1.00 60.72 93 LYS A C 1
ATOM 761 O O . LYS A 1 93 ? -27.061 14.513 73.331 1.00 60.72 93 LYS A O 1
ATOM 766 N N . ARG A 1 94 ? -25.579 14.371 71.644 1.00 44.16 94 ARG A N 1
ATOM 767 C CA . ARG A 1 94 ? -25.183 12.939 71.726 1.00 44.16 94 ARG A CA 1
ATOM 768 C C . ARG A 1 94 ? -23.828 12.810 71.010 1.00 44.16 94 ARG A C 1
ATOM 770 O O . ARG A 1 94 ? -23.711 13.293 69.893 1.00 44.16 94 ARG A O 1
ATOM 777 N N . LYS A 1 95 ? -22.719 12.537 71.707 1.00 51.31 95 LYS A N 1
ATOM 778 C CA . LYS A 1 95 ? -22.156 11.222 72.091 1.00 51.31 95 LYS A CA 1
ATOM 779 C C . LYS A 1 95 ? -22.050 10.230 70.926 1.00 51.31 95 LYS A C 1
ATOM 781 O O . LYS A 1 95 ? -23.057 9.679 70.502 1.00 51.31 95 LYS A O 1
ATOM 786 N N . ASP A 1 96 ? -20.800 10.069 70.491 1.00 63.03 96 ASP A N 1
ATOM 787 C CA . ASP A 1 96 ? -20.149 8.909 69.880 1.00 63.03 96 ASP A CA 1
ATOM 788 C C . ASP A 1 96 ? -20.918 8.131 68.812 1.00 63.03 96 ASP A C 1
ATOM 790 O O . ASP A 1 96 ? -21.708 7.235 69.098 1.00 63.03 96 ASP A O 1
ATOM 794 N N . LEU A 1 97 ? -20.563 8.406 67.557 1.00 50.81 97 LEU A N 1
ATOM 795 C CA . LEU A 1 97 ? -20.655 7.432 66.476 1.00 50.81 97 LEU A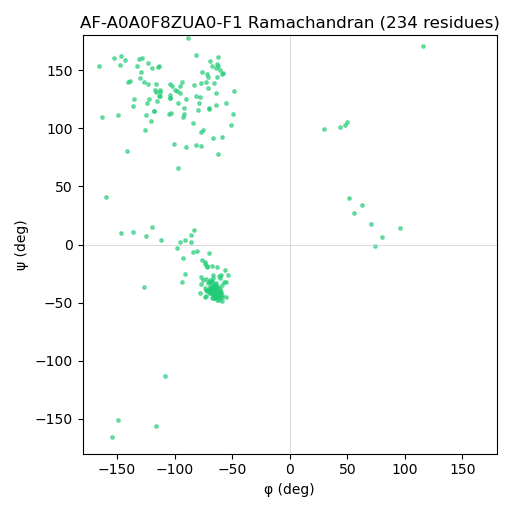 CA 1
ATOM 796 C C . LEU A 1 97 ? -19.429 7.596 65.566 1.00 50.81 97 LEU A C 1
ATOM 798 O O . LEU A 1 97 ? -19.459 8.270 64.536 1.00 50.81 97 LEU A O 1
ATOM 802 N N . SER A 1 98 ? -18.307 7.019 66.003 1.00 57.47 98 SER A N 1
ATOM 803 C CA . SER A 1 98 ? -17.208 6.686 65.099 1.00 57.47 98 SER A CA 1
ATOM 804 C C . SER A 1 98 ? -17.718 5.642 64.096 1.00 57.47 98 SER A C 1
ATOM 806 O O . SER A 1 98 ? -18.516 4.782 64.465 1.00 57.47 98 SER A O 1
ATOM 808 N N . HIS A 1 99 ? -17.245 5.721 62.850 1.00 53.88 99 HIS A N 1
ATOM 809 C CA . HIS A 1 99 ? -17.611 4.908 61.668 1.00 53.88 99 HIS A CA 1
ATOM 810 C C . HIS A 1 99 ? -18.671 5.480 60.715 1.00 53.88 99 HIS A C 1
ATOM 812 O O . HIS A 1 99 ? -19.117 4.790 59.804 1.00 53.88 99 HIS A O 1
ATOM 818 N N . GLY A 1 100 ? -19.003 6.766 60.816 1.00 52.56 100 GLY A N 1
ATOM 819 C CA . GLY A 1 100 ? -19.668 7.456 59.713 1.00 52.56 100 GLY A CA 1
ATOM 820 C C . GLY A 1 100 ? -18.653 7.891 58.661 1.00 52.56 100 GLY A C 1
ATOM 821 O O . GLY A 1 100 ? -18.202 9.034 58.709 1.00 52.56 100 GLY A O 1
ATOM 822 N N . THR A 1 101 ? -18.286 7.027 57.707 1.00 57.84 101 THR A N 1
ATOM 823 C CA . THR A 1 101 ? -17.765 7.508 56.415 1.00 57.84 101 THR A CA 1
ATOM 824 C C . THR A 1 101 ? -18.744 8.564 55.930 1.00 57.84 101 THR A C 1
ATOM 826 O O . THR A 1 101 ? -19.923 8.271 55.724 1.00 57.84 101 THR A O 1
ATOM 829 N N . SER A 1 102 ? -18.292 9.818 55.902 1.00 75.88 102 SER A N 1
ATOM 830 C CA . SER A 1 102 ? -19.201 10.942 55.732 1.00 75.88 102 SER A CA 1
ATOM 831 C C . SER A 1 102 ? -19.958 10.773 54.421 1.00 75.88 102 SER A C 1
ATOM 833 O O . SER A 1 102 ? -19.414 10.266 53.439 1.00 75.88 102 SER A O 1
ATOM 835 N N . ILE A 1 103 ? -21.207 11.227 54.380 1.00 73.06 103 ILE A N 1
ATOM 836 C CA . ILE A 1 103 ? -22.006 11.198 53.150 1.00 73.06 103 ILE A CA 1
ATOM 837 C C . ILE A 1 103 ? -21.272 11.893 51.988 1.00 73.06 103 ILE A C 1
ATOM 839 O O . ILE A 1 103 ? -21.453 11.530 50.834 1.00 73.06 103 ILE A O 1
ATOM 843 N N . PHE A 1 104 ? -20.375 12.831 52.312 1.00 65.31 104 PHE A N 1
ATOM 844 C CA . PHE A 1 104 ? -19.454 13.489 51.391 1.00 65.31 104 PHE A CA 1
ATOM 845 C C . PHE A 1 104 ? -18.427 12.544 50.759 1.00 65.31 104 PHE A C 1
ATOM 847 O O . PHE A 1 104 ? -18.115 12.701 49.583 1.00 65.31 104 PHE A O 1
ATOM 854 N N . THR A 1 105 ? -17.913 11.566 51.505 1.00 77.88 105 THR A N 1
ATOM 855 C CA . THR A 1 105 ? -16.968 10.563 50.998 1.00 77.88 105 THR A CA 1
ATOM 856 C C . THR A 1 105 ? -17.665 9.652 49.991 1.00 77.88 105 THR A C 1
ATOM 858 O O . THR A 1 105 ? -17.189 9.496 48.875 1.00 77.88 105 THR A O 1
ATOM 861 N N . ILE A 1 106 ? -18.869 9.182 50.328 1.00 78.75 106 ILE A N 1
ATOM 862 C CA . ILE A 1 106 ? -19.704 8.375 49.425 1.00 78.75 106 ILE A CA 1
ATOM 863 C C . ILE A 1 106 ? -20.062 9.164 48.157 1.00 78.75 106 ILE A C 1
ATOM 865 O O . ILE A 1 106 ? -20.031 8.625 47.053 1.00 78.75 106 ILE A O 1
ATOM 869 N N . LEU A 1 107 ? -20.386 10.454 48.298 1.00 78.50 107 LEU A N 1
ATOM 870 C CA . LEU A 1 107 ? -20.722 11.312 47.161 1.00 78.50 107 LEU A CA 1
ATOM 871 C C . LEU A 1 107 ? -19.523 11.523 46.232 1.00 78.50 107 LEU A C 1
ATOM 873 O O . LEU A 1 107 ? -19.681 11.529 45.014 1.00 78.50 107 LEU A O 1
ATOM 877 N N . ARG A 1 108 ? -18.328 11.689 46.807 1.00 79.06 108 ARG A N 1
ATOM 878 C CA . ARG A 1 108 ? -17.085 11.829 46.053 1.00 79.06 108 ARG A CA 1
ATOM 879 C C . ARG A 1 108 ? -16.757 10.545 45.293 1.00 79.06 108 ARG A C 1
ATOM 881 O O . ARG A 1 108 ? -16.505 10.622 44.098 1.00 79.06 108 ARG A O 1
ATOM 888 N N . ASP A 1 109 ? -16.857 9.389 45.941 1.00 82.25 109 ASP A N 1
ATOM 889 C CA . ASP A 1 109 ? -16.592 8.096 45.298 1.00 82.25 109 ASP A CA 1
ATOM 890 C C . ASP A 1 109 ? -17.582 7.823 44.150 1.00 82.25 109 ASP A C 1
ATOM 892 O O . ASP A 1 109 ? -17.208 7.300 43.100 1.00 82.25 109 ASP A O 1
ATOM 896 N N . LEU A 1 110 ? -18.841 8.253 44.300 1.00 82.31 110 LEU A N 1
ATOM 897 C CA . LEU A 1 110 ? -19.840 8.221 43.228 1.00 82.31 110 LEU A CA 1
ATOM 898 C C . LEU A 1 110 ? -19.489 9.153 42.064 1.00 82.31 110 LEU A C 1
ATOM 900 O O . LEU A 1 110 ? -19.652 8.768 40.908 1.00 82.31 110 LEU A O 1
ATOM 904 N N . ILE A 1 111 ? -19.009 10.366 42.342 1.00 84.38 111 ILE A N 1
ATOM 905 C CA . ILE A 1 111 ? -18.571 11.315 41.307 1.00 84.38 111 ILE A CA 1
ATOM 906 C C . ILE A 1 111 ? -17.354 10.765 40.554 1.00 84.38 111 ILE A C 1
ATOM 908 O O . ILE A 1 111 ? -17.339 10.801 39.323 1.00 84.38 111 ILE A O 1
ATOM 912 N N . ASP A 1 112 ? -16.381 10.203 41.269 1.00 80.31 112 ASP A N 1
ATOM 913 C CA . ASP A 1 112 ? -15.176 9.608 40.685 1.00 80.31 112 ASP A CA 1
ATOM 914 C C . ASP A 1 112 ? -15.535 8.367 39.836 1.00 80.31 112 ASP A C 1
ATOM 916 O O . ASP A 1 112 ? -15.036 8.193 38.719 1.00 80.31 112 ASP A O 1
ATOM 920 N N . SER A 1 113 ? -16.496 7.555 40.295 1.00 78.62 113 SER A N 1
ATOM 921 C CA . SER A 1 113 ? -17.047 6.424 39.536 1.00 78.62 113 SER A CA 1
ATOM 922 C C . SER A 1 113 ? -17.778 6.873 38.265 1.00 78.62 113 SER A C 1
ATOM 924 O O . SER A 1 113 ? -17.548 6.323 37.186 1.00 78.62 113 SER A O 1
ATOM 926 N N . LEU A 1 114 ? -18.601 7.922 38.348 1.00 77.19 114 LEU A N 1
ATOM 927 C CA . LEU A 1 114 ? -19.291 8.492 37.189 1.00 77.19 114 LEU A CA 1
ATOM 928 C C . LEU A 1 114 ? -18.311 9.109 36.180 1.00 77.19 114 LEU A C 1
ATOM 930 O O . LEU A 1 114 ? -18.523 8.971 34.977 1.00 77.19 114 LEU A O 1
ATOM 934 N N . GLY A 1 115 ? -17.218 9.727 36.641 1.00 68.62 115 GLY A N 1
ATOM 935 C CA . GLY A 1 115 ? -16.143 10.230 35.782 1.00 68.62 115 GLY A CA 1
ATOM 936 C C . GLY A 1 115 ? -15.468 9.123 34.965 1.00 68.62 115 GLY A C 1
ATOM 937 O O . GLY A 1 115 ? -15.234 9.296 33.769 1.00 68.62 115 GLY A O 1
ATOM 938 N N . SER A 1 116 ? -15.240 7.959 35.581 1.00 63.72 116 SER A N 1
ATOM 939 C CA . SER A 1 116 ? -14.724 6.760 34.904 1.00 63.72 116 SER A CA 1
ATOM 940 C C . SER A 1 116 ? -15.733 6.172 33.905 1.00 63.72 116 SER A C 1
ATOM 942 O O . SER A 1 116 ? -15.381 5.816 32.780 1.00 63.72 116 SER A O 1
ATOM 944 N N . ILE A 1 117 ? -17.022 6.153 34.259 1.00 64.31 117 ILE A N 1
ATOM 945 C CA . ILE A 1 117 ? -18.097 5.670 33.376 1.00 64.31 117 ILE A CA 1
ATOM 946 C C . ILE A 1 117 ? -18.262 6.573 32.142 1.00 64.31 117 ILE A C 1
ATOM 948 O O . ILE A 1 117 ? -18.498 6.070 31.044 1.00 64.31 117 ILE A O 1
ATOM 952 N N . ILE A 1 118 ? -18.085 7.891 32.283 1.00 61.25 118 ILE A N 1
ATOM 953 C CA . ILE A 1 118 ? -18.175 8.851 31.171 1.00 61.25 118 ILE A CA 1
ATOM 954 C C . ILE A 1 118 ? -17.042 8.658 30.148 1.00 61.25 118 ILE A C 1
ATOM 956 O O . ILE A 1 118 ? -17.260 8.888 28.960 1.00 61.25 118 ILE A O 1
ATOM 960 N N . GLN A 1 119 ? -15.871 8.162 30.558 1.00 57.88 119 GLN A N 1
ATOM 961 C CA . GLN A 1 119 ? -14.774 7.841 29.631 1.00 57.88 119 GLN A CA 1
ATOM 962 C C . GLN A 1 119 ? -15.046 6.594 28.771 1.00 57.88 119 GLN A C 1
ATOM 964 O O . GLN A 1 119 ? -14.458 6.450 27.703 1.00 57.88 119 GLN A O 1
ATOM 969 N N . ASN A 1 120 ? -15.984 5.735 29.187 1.00 55.56 120 ASN A N 1
ATOM 970 C CA . ASN A 1 120 ? -16.449 4.576 28.417 1.00 55.56 120 ASN A CA 1
ATOM 971 C C . ASN A 1 120 ? -17.659 4.891 27.519 1.00 55.56 120 ASN A C 1
ATOM 973 O O . ASN A 1 120 ? -18.207 3.990 26.876 1.00 55.56 120 ASN A O 1
ATOM 977 N N . ILE A 1 121 ? -18.099 6.154 27.460 1.00 58.53 121 ILE A N 1
ATOM 978 C CA . ILE A 1 121 ? -19.143 6.568 26.526 1.00 58.53 121 ILE A CA 1
ATOM 979 C C . ILE A 1 121 ? -18.553 6.531 25.122 1.00 58.53 121 ILE A C 1
ATOM 981 O O . ILE A 1 121 ? -17.614 7.240 24.776 1.00 58.53 121 ILE A O 1
ATOM 985 N N . THR A 1 122 ? -19.138 5.657 24.321 1.00 57.12 122 THR A N 1
ATOM 986 C CA . THR A 1 122 ? -18.807 5.362 22.937 1.00 57.12 122 THR A CA 1
ATOM 987 C C . THR A 1 122 ? -18.749 6.658 22.126 1.00 57.12 122 THR A C 1
ATOM 989 O O . THR A 1 122 ? -19.782 7.223 21.760 1.00 57.12 122 THR A O 1
ATOM 992 N N . PHE A 1 123 ? -17.541 7.142 21.829 1.00 56.25 123 PHE A N 1
ATOM 993 C CA . PHE A 1 123 ? -17.338 8.163 20.807 1.00 56.25 123 PHE A CA 1
ATOM 994 C C . PHE A 1 123 ? -17.687 7.527 19.462 1.00 56.25 123 PHE A C 1
ATOM 996 O O . PHE A 1 123 ? -16.872 6.861 18.834 1.00 56.25 123 PHE A O 1
ATOM 1003 N N . LYS A 1 124 ? -18.954 7.673 19.065 1.00 61.19 124 LYS A N 1
ATOM 1004 C CA . LYS A 1 124 ? -19.476 7.194 17.780 1.00 61.19 124 LYS A CA 1
ATOM 1005 C C . LYS A 1 124 ? -18.740 7.833 16.597 1.00 61.19 124 LYS A C 1
ATOM 1007 O O . LYS A 1 124 ? -18.616 7.199 15.557 1.00 61.19 124 LYS A O 1
ATOM 1012 N N . ASP A 1 125 ? -18.195 9.028 16.811 1.00 66.12 125 ASP A N 1
ATOM 1013 C CA . ASP A 1 125 ? -17.403 9.767 15.841 1.00 66.12 125 ASP A CA 1
ATOM 1014 C C . ASP A 1 125 ? -16.047 10.113 16.475 1.00 66.12 125 ASP A C 1
ATOM 1016 O O . ASP A 1 125 ? -15.963 10.901 17.421 1.00 66.12 125 ASP A O 1
ATOM 1020 N N . ILE A 1 126 ? -14.972 9.504 15.974 1.00 73.44 126 ILE A N 1
ATOM 1021 C CA . ILE A 1 126 ? -13.603 9.874 16.343 1.00 73.44 126 ILE A CA 1
ATOM 1022 C C . ILE A 1 126 ? -13.267 11.161 15.581 1.00 73.44 126 ILE A C 1
ATOM 1024 O O . ILE A 1 126 ? -12.901 11.128 14.408 1.00 73.44 126 ILE A O 1
ATOM 1028 N N . ALA A 1 127 ? -13.424 12.311 16.235 1.00 74.25 127 ALA A N 1
ATOM 1029 C CA . ALA A 1 127 ? -12.995 13.597 15.693 1.00 74.25 127 ALA A CA 1
ATOM 1030 C C . ALA A 1 127 ? -11.549 13.882 16.127 1.00 74.25 127 ALA A C 1
ATOM 1032 O O . ALA A 1 127 ? -11.313 14.569 17.119 1.00 74.25 127 ALA A O 1
ATOM 1033 N N . ILE A 1 128 ? -10.575 13.338 15.396 1.00 81.00 128 ILE A N 1
ATOM 1034 C CA . ILE A 1 128 ? -9.161 13.683 15.583 1.00 81.00 128 ILE A CA 1
ATOM 1035 C C . ILE A 1 128 ? -8.831 14.835 14.629 1.00 81.00 128 ILE A C 1
ATOM 1037 O O . ILE A 1 128 ? -8.935 14.701 13.414 1.00 81.00 128 ILE A O 1
ATOM 1041 N N . THR A 1 129 ? -8.458 15.990 15.182 1.00 84.06 129 THR A N 1
ATOM 1042 C CA . THR A 1 129 ? -8.106 17.211 14.428 1.00 84.06 129 THR A CA 1
ATOM 1043 C C . THR A 1 129 ? -6.638 17.250 13.980 1.00 84.06 129 THR A C 1
ATOM 1045 O O . THR A 1 129 ? -6.176 18.271 13.475 1.00 84.06 129 THR A O 1
ATOM 1048 N N . GLY A 1 130 ? -5.904 16.148 14.154 1.00 86.12 130 GLY A N 1
ATOM 1049 C CA . GLY A 1 130 ? -4.489 16.000 13.813 1.00 86.12 130 GLY A CA 1
ATOM 1050 C C . GLY A 1 130 ? -4.129 14.565 13.421 1.00 86.12 130 GLY A C 1
ATOM 1051 O O . GLY A 1 130 ? -4.966 13.824 12.908 1.00 86.12 130 GLY A O 1
ATOM 1052 N N . ASN A 1 131 ? -2.880 14.163 13.663 1.00 86.00 131 ASN A N 1
ATOM 1053 C CA . ASN A 1 131 ? -2.446 12.788 13.413 1.00 86.00 131 ASN A CA 1
ATOM 1054 C C . ASN A 1 131 ? -3.071 11.837 14.443 1.00 86.00 131 ASN A C 1
ATOM 1056 O O . ASN A 1 131 ? -3.068 12.124 15.639 1.00 86.00 131 ASN A O 1
ATOM 1060 N N . ALA A 1 132 ? -3.584 10.704 13.969 1.00 87.25 132 ALA A N 1
ATOM 1061 C CA . ALA A 1 132 ? -4.052 9.605 14.802 1.00 87.25 132 ALA A CA 1
ATOM 1062 C C . ALA A 1 132 ? -3.013 8.482 14.769 1.00 87.25 132 ALA A C 1
ATOM 1064 O O . ALA A 1 132 ? -2.650 8.020 13.686 1.00 87.25 132 ALA A O 1
ATOM 1065 N N . GLU A 1 133 ? -2.556 8.038 15.935 1.00 87.62 133 GLU A N 1
ATOM 1066 C CA . GLU A 1 133 ? -1.731 6.838 16.063 1.00 87.62 133 GLU A CA 1
ATOM 1067 C C . GLU A 1 133 ? -2.619 5.658 16.474 1.00 87.62 133 GLU A C 1
ATOM 1069 O O . GLU A 1 133 ? -3.482 5.786 17.345 1.00 87.62 133 GLU A O 1
ATOM 1074 N N . ILE A 1 134 ? -2.462 4.526 15.785 1.00 88.44 134 ILE A N 1
ATOM 1075 C CA . ILE A 1 134 ? -3.217 3.295 16.036 1.00 88.44 134 ILE A CA 1
ATOM 1076 C C . ILE A 1 134 ? -2.201 2.174 16.252 1.00 88.44 134 ILE A C 1
ATOM 1078 O O . ILE A 1 134 ? -1.700 1.594 15.293 1.00 88.44 134 ILE A O 1
ATOM 1082 N N . ASP A 1 135 ? -1.931 1.846 17.515 1.00 87.06 135 ASP A N 1
ATOM 1083 C CA . ASP A 1 135 ? -0.855 0.911 17.895 1.00 87.06 135 ASP A CA 1
ATOM 1084 C C . ASP A 1 135 ? -1.158 -0.562 17.592 1.00 87.06 135 ASP A C 1
ATOM 1086 O O . ASP A 1 135 ? -0.272 -1.418 17.620 1.00 87.06 135 ASP A O 1
ATOM 1090 N N . LYS A 1 136 ? -2.432 -0.894 17.361 1.00 90.25 136 LYS A N 1
ATOM 1091 C CA . LYS A 1 136 ? -2.886 -2.274 17.154 1.00 90.25 136 LYS A CA 1
ATOM 1092 C C . LYS A 1 136 ? -3.273 -2.499 15.700 1.00 90.25 136 LYS A C 1
ATOM 1094 O O . LYS A 1 136 ? -2.416 -2.523 14.828 1.00 90.25 136 LYS A O 1
ATOM 1099 N N . TYR A 1 137 ? -4.549 -2.734 15.443 1.00 90.81 137 TYR A N 1
ATOM 1100 C CA . TYR A 1 137 ? -5.078 -3.075 14.131 1.00 90.81 137 TYR A CA 1
ATOM 1101 C C . TYR A 1 137 ? -6.278 -2.196 13.815 1.00 90.81 137 TYR A C 1
ATOM 1103 O O . TYR A 1 137 ? -6.935 -1.660 14.712 1.00 90.81 137 TYR A O 1
ATOM 1111 N N . THR A 1 138 ? -6.590 -2.089 12.531 1.00 92.69 138 THR A N 1
ATOM 1112 C CA . THR A 1 138 ? -7.830 -1.477 12.064 1.00 92.69 138 THR A CA 1
ATOM 1113 C C . THR A 1 138 ? -8.811 -2.576 11.670 1.00 92.69 138 THR A C 1
ATOM 1115 O O . THR A 1 138 ? -8.442 -3.582 11.066 1.00 92.69 138 THR A O 1
ATOM 1118 N N . LYS A 1 139 ? -10.078 -2.422 12.062 1.00 92.62 139 LYS A N 1
ATOM 1119 C CA . LYS A 1 139 ? -11.152 -3.368 11.741 1.00 92.62 139 LYS A CA 1
ATOM 1120 C C . LYS A 1 139 ? -12.392 -2.585 11.325 1.00 92.62 139 LYS A C 1
ATOM 1122 O O . LYS A 1 139 ? -12.921 -1.802 12.112 1.00 92.62 139 LYS A O 1
ATOM 1127 N N . LEU A 1 140 ? -12.858 -2.785 10.094 1.00 89.94 140 LEU A N 1
ATOM 1128 C CA . LEU A 1 140 ? -14.011 -2.071 9.533 1.00 89.94 140 LEU A CA 1
ATOM 1129 C C . LEU A 1 140 ? -15.292 -2.908 9.662 1.00 89.94 140 LEU A C 1
ATOM 1131 O O . LEU A 1 140 ? -15.866 -3.357 8.676 1.00 89.94 140 LEU A O 1
ATOM 1135 N N . GLY A 1 141 ? -15.728 -3.135 10.903 1.00 89.94 141 GLY A N 1
ATOM 1136 C CA . GLY A 1 141 ? -16.948 -3.886 11.226 1.00 89.94 141 GLY A CA 1
ATOM 1137 C C . GLY A 1 141 ? -16.691 -5.186 11.990 1.00 89.94 141 GLY A C 1
ATOM 1138 O O . GLY A 1 141 ? -15.556 -5.618 12.165 1.00 89.94 141 GLY A O 1
ATOM 1139 N N . SER A 1 142 ? -17.751 -5.826 12.488 1.00 89.81 142 SER A N 1
ATOM 1140 C CA . SER A 1 142 ? -17.635 -7.019 13.344 1.00 89.81 142 SER A CA 1
ATOM 1141 C C . SER A 1 142 ? -17.144 -8.264 12.598 1.00 89.81 142 SER A C 1
ATOM 1143 O O . SER A 1 142 ? -16.417 -9.061 13.191 1.00 89.81 142 SER A O 1
ATOM 1145 N N . GLY A 1 143 ? -17.488 -8.400 11.313 1.00 92.62 143 GLY A N 1
ATOM 1146 C CA . GLY A 1 143 ? -17.088 -9.520 10.452 1.00 92.62 143 GLY A CA 1
ATOM 1147 C C . GLY A 1 143 ? -15.877 -9.261 9.550 1.00 92.62 143 GLY A C 1
ATOM 1148 O O . GLY A 1 143 ? -15.463 -10.168 8.841 1.00 92.62 143 GLY A O 1
ATOM 1149 N N . ALA A 1 144 ? -15.316 -8.049 9.549 1.00 94.31 144 ALA A N 1
ATOM 1150 C CA . ALA A 1 144 ? -14.116 -7.748 8.766 1.00 94.31 144 ALA A CA 1
ATOM 1151 C C . ALA A 1 144 ? -12.859 -8.321 9.449 1.00 94.31 144 ALA A C 1
ATOM 1153 O O . ALA A 1 144 ? -12.822 -8.351 10.680 1.00 94.31 144 ALA A O 1
ATOM 1154 N N . PRO A 1 145 ? -11.820 -8.738 8.709 1.00 95.44 145 PRO A N 1
ATOM 1155 C CA . PRO A 1 145 ? -10.544 -9.114 9.310 1.00 95.44 145 PRO A CA 1
ATOM 1156 C C . PRO A 1 145 ? -9.876 -7.913 9.998 1.00 95.44 145 PRO A C 1
ATOM 1158 O O . PRO A 1 145 ? -10.097 -6.754 9.630 1.00 95.44 145 PRO A O 1
ATOM 1161 N N . ALA A 1 146 ? -9.077 -8.190 11.028 1.00 96.62 146 ALA A N 1
ATOM 1162 C CA . ALA A 1 146 ? -8.230 -7.192 11.669 1.00 96.62 146 ALA A CA 1
ATOM 1163 C C . ALA A 1 146 ? -6.974 -7.000 10.815 1.00 96.62 146 ALA A C 1
ATOM 1165 O O . ALA A 1 146 ? -6.201 -7.937 10.654 1.00 96.62 146 ALA A O 1
ATOM 1166 N N . ILE A 1 147 ? -6.780 -5.804 10.261 1.00 97.69 147 ILE A N 1
ATOM 1167 C CA . ILE A 1 147 ? -5.695 -5.526 9.319 1.00 97.69 147 ILE A CA 1
ATOM 1168 C C . ILE A 1 147 ? -4.575 -4.742 9.996 1.00 97.69 147 ILE A C 1
ATOM 1170 O O . ILE A 1 147 ? -4.816 -3.773 10.725 1.00 97.69 147 ILE A O 1
ATOM 1174 N N . LYS A 1 148 ? -3.336 -5.129 9.686 1.00 97.25 148 LYS A N 1
ATOM 1175 C CA . LYS A 1 148 ? -2.117 -4.375 9.980 1.00 97.25 148 LYS A CA 1
ATOM 1176 C C . LYS A 1 148 ? -1.253 -4.214 8.733 1.00 97.25 148 LYS A C 1
ATOM 1178 O O . LYS A 1 148 ? -1.369 -4.951 7.753 1.00 97.25 148 LYS A O 1
ATOM 1183 N N . MET A 1 149 ? -0.364 -3.225 8.785 1.00 97.50 149 MET A N 1
ATOM 1184 C CA . MET A 1 149 ? 0.645 -2.987 7.758 1.00 97.50 149 MET A CA 1
ATOM 1185 C C . MET A 1 149 ? 2.037 -2.996 8.380 1.00 97.50 149 MET A C 1
ATOM 1187 O O . MET A 1 149 ? 2.244 -2.426 9.450 1.00 97.50 149 MET A O 1
ATOM 1191 N N . LYS A 1 150 ? 3.001 -3.625 7.707 1.00 97.31 150 LYS A N 1
ATOM 1192 C CA . LYS A 1 150 ? 4.415 -3.619 8.096 1.00 97.31 150 LYS A CA 1
ATOM 1193 C C . LYS A 1 150 ? 5.247 -3.065 6.951 1.00 97.31 150 LYS A C 1
ATOM 1195 O O . LYS A 1 150 ? 5.172 -3.565 5.830 1.00 97.31 150 LYS A O 1
ATOM 1200 N N . LYS A 1 151 ? 6.045 -2.038 7.240 1.00 98.06 151 LYS A N 1
ATOM 1201 C CA . LYS A 1 151 ? 7.033 -1.501 6.304 1.00 98.06 151 LYS A CA 1
ATOM 1202 C C . LYS A 1 151 ? 8.390 -2.130 6.595 1.00 98.06 151 LYS A C 1
ATOM 1204 O O . LYS A 1 151 ? 8.829 -2.114 7.741 1.00 98.06 151 LYS A O 1
ATOM 1209 N N . LEU A 1 152 ? 9.048 -2.639 5.561 1.00 98.38 152 LEU A N 1
ATOM 1210 C CA . LEU A 1 152 ? 10.433 -3.101 5.609 1.00 98.38 152 LEU A CA 1
ATOM 1211 C C . LEU A 1 152 ? 11.262 -2.286 4.618 1.00 98.38 152 LEU A C 1
ATOM 1213 O O . LEU A 1 152 ? 10.744 -1.790 3.611 1.00 98.38 152 LEU A O 1
ATOM 1217 N N . THR A 1 153 ? 12.546 -2.137 4.911 1.00 98.38 153 THR A N 1
ATOM 1218 C CA . THR A 1 153 ? 13.490 -1.417 4.058 1.00 98.38 153 THR A CA 1
ATOM 1219 C C . THR A 1 153 ? 14.817 -2.142 4.044 1.00 98.38 153 THR A C 1
ATOM 1221 O O . THR A 1 153 ? 15.266 -2.587 5.097 1.00 98.38 153 THR A O 1
ATOM 1224 N N . ASP A 1 154 ? 15.440 -2.204 2.877 1.00 98.56 154 ASP A N 1
ATOM 1225 C CA . ASP A 1 154 ? 16.788 -2.742 2.700 1.00 98.56 154 ASP A CA 1
ATOM 1226 C C . ASP A 1 154 ? 17.425 -2.104 1.456 1.00 98.56 154 ASP A C 1
ATOM 1228 O O . ASP A 1 154 ? 16.918 -1.100 0.952 1.00 98.56 154 ASP A O 1
ATOM 1232 N N . THR A 1 155 ? 18.522 -2.657 0.952 1.00 98.44 155 THR A N 1
ATOM 1233 C CA . THR A 1 155 ? 19.214 -2.216 -0.256 1.00 98.44 155 THR A CA 1
ATOM 1234 C C . THR A 1 155 ? 19.382 -3.392 -1.216 1.00 98.44 155 THR A C 1
ATOM 1236 O O . THR A 1 155 ? 19.670 -4.516 -0.809 1.00 98.44 155 THR A O 1
ATOM 1239 N N . THR A 1 156 ? 19.191 -3.150 -2.510 1.00 98.50 156 THR A N 1
ATOM 1240 C CA . THR A 1 156 ? 19.500 -4.135 -3.554 1.00 98.50 156 THR A CA 1
ATOM 1241 C C . THR A 1 156 ? 20.996 -4.453 -3.583 1.00 98.50 156 THR A C 1
ATOM 1243 O O . THR A 1 156 ? 21.826 -3.643 -3.163 1.00 98.50 156 THR A O 1
ATOM 1246 N N . GLY A 1 157 ? 21.362 -5.631 -4.089 1.00 98.06 157 GLY A N 1
ATOM 1247 C CA . GLY A 1 157 ? 22.766 -5.999 -4.238 1.00 98.06 157 GLY A CA 1
ATOM 1248 C C . GLY A 1 157 ? 23.534 -5.079 -5.196 1.00 98.06 157 GLY A C 1
ATOM 1249 O O . GLY A 1 157 ? 22.965 -4.350 -6.013 1.00 98.06 157 GLY A O 1
ATOM 1250 N N . ALA A 1 158 ? 24.861 -5.119 -5.082 1.00 98.19 158 ALA A N 1
ATOM 1251 C CA . ALA A 1 158 ? 25.768 -4.272 -5.857 1.00 98.19 158 ALA A CA 1
ATOM 1252 C C . ALA A 1 158 ? 26.037 -4.784 -7.284 1.00 98.19 158 ALA A C 1
ATOM 1254 O O . ALA A 1 158 ? 26.718 -4.111 -8.055 1.00 98.19 158 ALA A O 1
ATOM 1255 N N . THR A 1 159 ? 25.532 -5.968 -7.634 1.00 98.25 159 THR A N 1
ATOM 1256 C CA . THR A 1 159 ? 25.737 -6.614 -8.935 1.00 98.25 159 THR A CA 1
ATOM 1257 C C . THR A 1 159 ? 24.406 -7.042 -9.536 1.00 98.25 159 THR A C 1
ATOM 1259 O O . THR A 1 159 ? 23.482 -7.431 -8.815 1.00 98.25 159 THR A O 1
ATOM 1262 N N . GLU A 1 160 ? 24.321 -7.023 -10.863 1.00 98.38 160 GLU A N 1
ATOM 1263 C CA . GLU A 1 160 ? 23.189 -7.601 -11.587 1.00 98.38 160 GLU A CA 1
ATOM 1264 C C . GLU A 1 160 ? 23.031 -9.092 -11.256 1.00 98.38 160 GLU A C 1
ATOM 1266 O O . GLU A 1 160 ? 24.005 -9.783 -10.948 1.00 98.38 160 GLU A O 1
ATOM 1271 N N . GLY A 1 161 ? 21.792 -9.585 -11.261 1.00 98.06 161 GLY A N 1
ATOM 1272 C CA . GLY A 1 161 ? 21.487 -10.977 -10.910 1.00 98.06 161 GLY A CA 1
ATOM 1273 C C . GLY A 1 161 ? 21.568 -11.307 -9.415 1.00 98.06 161 GLY A C 1
ATOM 1274 O O . GLY A 1 161 ? 21.307 -12.447 -9.033 1.00 98.06 161 GLY A O 1
ATOM 1275 N N . SER A 1 162 ? 21.928 -10.345 -8.558 1.00 98.25 162 SER A N 1
ATOM 1276 C CA . SER A 1 162 ? 21.932 -10.556 -7.108 1.00 98.25 162 SER A CA 1
ATOM 1277 C C . SER A 1 162 ? 20.517 -10.739 -6.546 1.00 98.25 162 SER A C 1
ATOM 1279 O O . SER A 1 162 ? 19.530 -10.246 -7.100 1.00 98.25 162 SER A O 1
ATOM 1281 N N . ASN A 1 163 ? 20.432 -11.457 -5.425 1.00 98.25 163 ASN A N 1
ATOM 1282 C CA . ASN A 1 163 ? 19.205 -11.641 -4.658 1.00 98.25 163 ASN A CA 1
ATOM 1283 C C . ASN A 1 163 ? 19.367 -11.004 -3.273 1.00 98.25 163 ASN A C 1
ATOM 1285 O O . ASN A 1 163 ? 20.354 -11.273 -2.587 1.00 98.25 163 ASN A O 1
ATOM 1289 N N . THR A 1 164 ? 18.391 -10.196 -2.865 1.00 98.50 164 THR A N 1
ATOM 1290 C CA . THR A 1 164 ? 18.284 -9.649 -1.507 1.00 98.50 164 THR A CA 1
ATOM 1291 C C . THR A 1 164 ? 17.064 -10.265 -0.829 1.00 98.50 164 THR A C 1
ATOM 1293 O O . THR A 1 164 ? 15.959 -10.195 -1.370 1.00 98.50 164 THR A O 1
ATOM 1296 N N . SER A 1 165 ? 17.249 -10.828 0.365 1.00 98.50 165 SER A N 1
ATOM 1297 C CA . SER A 1 165 ? 16.180 -11.431 1.169 1.00 98.50 165 SER A CA 1
ATOM 1298 C C . SER A 1 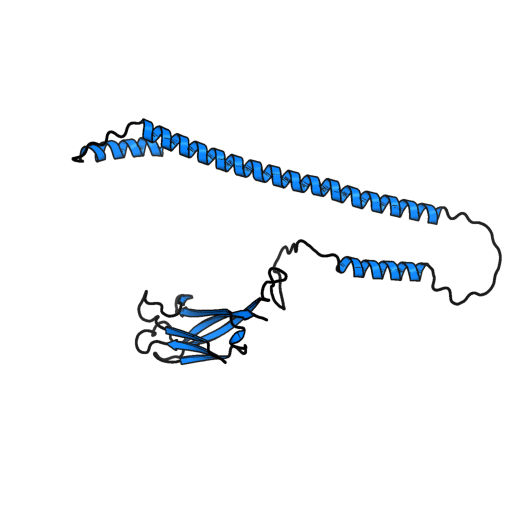165 ? 15.956 -10.616 2.439 1.00 98.50 165 SER A C 1
ATOM 1300 O O . SER A 1 165 ? 16.900 -10.353 3.181 1.00 98.50 165 SER A O 1
ATOM 1302 N N . ILE A 1 166 ? 14.707 -10.222 2.691 1.00 98.62 166 ILE A N 1
ATOM 1303 C CA . ILE A 1 166 ? 14.322 -9.406 3.847 1.00 98.62 166 ILE A CA 1
ATOM 1304 C C . ILE A 1 166 ? 13.341 -10.192 4.719 1.00 98.62 166 ILE A C 1
ATOM 1306 O O . ILE A 1 166 ? 12.199 -10.422 4.312 1.00 98.62 166 ILE A O 1
ATOM 1310 N N . ALA A 1 167 ? 13.749 -10.529 5.944 1.00 98.56 167 ALA A N 1
ATOM 1311 C CA . ALA A 1 167 ? 12.903 -11.257 6.886 1.00 98.56 167 ALA A CA 1
ATOM 1312 C C . ALA A 1 167 ? 11.666 -10.445 7.289 1.00 98.56 167 ALA A C 1
ATOM 1314 O O . ALA A 1 167 ? 11.767 -9.359 7.873 1.00 98.56 167 ALA A O 1
ATOM 1315 N N . HIS A 1 168 ? 10.472 -10.985 7.020 1.00 97.94 168 HIS A N 1
ATOM 1316 C CA . HIS A 1 168 ? 9.224 -10.308 7.377 1.00 97.94 168 HIS A CA 1
ATOM 1317 C C . HIS A 1 168 ? 8.707 -10.696 8.763 1.00 97.94 168 HIS A C 1
ATOM 1319 O O . HIS A 1 168 ? 8.020 -9.884 9.389 1.00 97.94 168 HIS A O 1
ATOM 1325 N N . GLY A 1 169 ? 9.052 -11.881 9.281 1.00 97.81 169 GLY A N 1
ATOM 1326 C CA . GLY A 1 169 ? 8.681 -12.325 10.633 1.00 97.81 169 GLY A CA 1
ATOM 1327 C C . GLY A 1 169 ? 7.169 -12.452 10.850 1.00 97.81 169 GLY A C 1
ATOM 1328 O O . GLY A 1 169 ? 6.668 -12.130 11.923 1.00 97.81 169 GLY A O 1
ATOM 1329 N N . LEU A 1 170 ? 6.438 -12.854 9.810 1.00 97.69 170 LEU A N 1
ATOM 1330 C CA . LEU A 1 170 ? 4.988 -13.070 9.831 1.00 97.69 170 LEU A CA 1
ATOM 1331 C C . LEU A 1 170 ? 4.712 -14.510 9.403 1.00 97.69 170 LEU A C 1
ATOM 1333 O O . LEU A 1 170 ? 5.507 -15.097 8.681 1.00 97.69 170 LEU A O 1
ATOM 1337 N N . THR A 1 171 ? 3.577 -15.075 9.797 1.00 97.88 171 THR A N 1
ATOM 1338 C CA . THR A 1 171 ? 3.126 -16.349 9.227 1.00 97.88 171 THR A CA 1
ATOM 1339 C C . THR A 1 171 ? 2.525 -16.094 7.847 1.00 97.88 171 THR A C 1
ATOM 1341 O O . THR A 1 171 ? 1.618 -15.273 7.728 1.00 97.88 171 THR A O 1
ATOM 1344 N N . ILE A 1 172 ? 2.983 -16.805 6.813 1.00 97.94 172 ILE A N 1
ATOM 1345 C CA . ILE A 1 172 ? 2.559 -16.563 5.420 1.00 97.94 172 ILE A CA 1
ATOM 1346 C C . ILE A 1 172 ? 1.043 -16.660 5.206 1.00 97.94 172 ILE A C 1
ATOM 1348 O O . ILE A 1 172 ? 0.487 -15.899 4.423 1.00 97.94 172 ILE A O 1
ATOM 1352 N N . SER A 1 173 ? 0.347 -17.516 5.963 1.00 97.88 173 SER A N 1
ATOM 1353 C CA . SER A 1 173 ? -1.117 -17.648 5.902 1.00 97.88 173 SER A CA 1
ATOM 1354 C C . SER A 1 173 ? -1.878 -16.388 6.317 1.00 97.88 173 SER A C 1
ATOM 1356 O O . SER A 1 173 ? -3.051 -16.261 5.986 1.00 97.88 173 SER A O 1
ATOM 1358 N N . LYS A 1 174 ? -1.229 -15.469 7.039 1.00 97.62 174 LYS A N 1
ATOM 1359 C CA . LYS A 1 174 ? -1.802 -14.184 7.449 1.00 97.62 174 LYS A CA 1
ATOM 1360 C C . LYS A 1 174 ? -1.505 -13.061 6.458 1.00 97.62 174 LYS A C 1
ATOM 1362 O O . LYS A 1 174 ? -2.059 -11.975 6.596 1.00 97.62 174 LYS A O 1
ATOM 1367 N N . VAL A 1 175 ? -0.612 -13.262 5.489 1.00 98.12 175 VAL A N 1
ATOM 1368 C CA . VAL A 1 175 ? -0.256 -12.211 4.530 1.00 98.12 175 VAL A CA 1
ATOM 1369 C C . VAL A 1 175 ? -1.340 -12.107 3.463 1.00 98.12 175 VAL A C 1
ATOM 1371 O O . VAL A 1 175 ? -1.610 -13.062 2.744 1.00 98.12 175 VAL A O 1
ATOM 1374 N N . LEU A 1 176 ? -1.927 -10.919 3.332 1.00 97.88 176 LEU A N 1
ATOM 1375 C CA . LEU A 1 176 ? -2.945 -10.628 2.321 1.00 97.88 176 LEU A CA 1
ATOM 1376 C C . LEU A 1 176 ? -2.344 -10.039 1.047 1.00 97.88 176 LEU A C 1
ATOM 1378 O O . LEU A 1 176 ? -2.861 -10.247 -0.047 1.00 97.88 176 LEU A O 1
ATOM 1382 N N . GLY A 1 177 ? -1.262 -9.274 1.185 1.00 98.00 177 GLY A N 1
ATOM 1383 C CA . GLY A 1 177 ? -0.609 -8.630 0.057 1.00 98.00 177 GLY A CA 1
ATOM 1384 C C . GLY A 1 177 ? 0.777 -8.106 0.402 1.00 98.00 177 GLY A C 1
ATOM 1385 O O . GLY A 1 177 ? 1.074 -7.774 1.550 1.00 98.00 177 GLY A O 1
ATOM 1386 N N . CYS A 1 178 ? 1.624 -8.020 -0.620 1.00 98.31 178 CYS A N 1
ATOM 1387 C CA . CYS A 1 178 ? 2.973 -7.482 -0.532 1.00 98.31 178 CYS A CA 1
ATOM 1388 C C . CYS A 1 178 ? 3.213 -6.551 -1.723 1.00 98.31 178 CYS A C 1
ATOM 1390 O O . CYS A 1 178 ? 3.031 -6.945 -2.875 1.00 98.31 178 CYS A O 1
ATOM 1392 N N . GLN A 1 179 ? 3.612 -5.313 -1.444 1.00 98.62 179 GLN A N 1
ATOM 1393 C CA . GLN A 1 179 ? 3.995 -4.335 -2.452 1.00 98.62 179 GLN A CA 1
ATOM 1394 C C . GLN A 1 179 ? 5.474 -4.001 -2.282 1.00 98.62 179 GLN A C 1
ATOM 1396 O O . GLN A 1 179 ? 5.899 -3.561 -1.215 1.00 98.62 179 GLN A O 1
ATOM 1401 N N . VAL A 1 180 ? 6.249 -4.193 -3.346 1.00 98.62 180 VAL A N 1
ATOM 1402 C CA . VAL A 1 180 ? 7.698 -3.971 -3.356 1.00 98.62 180 VAL A CA 1
ATOM 1403 C C . VAL A 1 180 ? 8.031 -2.860 -4.339 1.00 98.62 180 VAL A C 1
ATOM 1405 O O . VAL A 1 180 ? 7.578 -2.888 -5.480 1.00 98.62 180 VAL A O 1
ATOM 1408 N N . PHE A 1 181 ? 8.860 -1.914 -3.912 1.00 98.69 181 PHE A N 1
ATOM 1409 C CA . PHE A 1 181 ? 9.433 -0.885 -4.770 1.00 98.69 181 PHE A CA 1
ATOM 1410 C C . PHE A 1 181 ? 10.939 -0.802 -4.576 1.00 98.69 181 PHE A C 1
ATOM 1412 O O . PHE A 1 181 ? 11.424 -0.884 -3.447 1.00 98.69 181 PHE A O 1
ATOM 1419 N N . VAL A 1 182 ? 11.657 -0.550 -5.666 1.00 98.56 182 VAL A N 1
ATOM 1420 C CA . VAL A 1 182 ? 13.070 -0.166 -5.630 1.00 98.56 182 VAL A CA 1
ATOM 1421 C C . VAL A 1 182 ? 13.195 1.275 -6.108 1.00 98.56 182 VAL A C 1
ATOM 1423 O O . VAL A 1 182 ? 12.621 1.654 -7.130 1.00 98.56 182 VAL A O 1
ATOM 1426 N N . ASN A 1 183 ? 13.917 2.102 -5.357 1.00 98.00 183 ASN A N 1
ATOM 1427 C CA . ASN A 1 183 ? 14.162 3.483 -5.755 1.00 98.00 183 ASN A CA 1
ATOM 1428 C C . ASN A 1 183 ? 15.241 3.532 -6.841 1.00 98.00 183 ASN A C 1
ATOM 1430 O O . ASN A 1 183 ? 16.257 2.860 -6.729 1.00 98.00 183 ASN A O 1
ATOM 1434 N N . ASN A 1 184 ? 15.085 4.371 -7.860 1.00 96.62 184 ASN A N 1
ATOM 1435 C CA . ASN A 1 184 ? 16.204 4.693 -8.747 1.00 96.62 184 ASN A CA 1
ATOM 1436 C C . ASN A 1 184 ? 17.023 5.886 -8.212 1.00 96.62 184 ASN A C 1
ATOM 1438 O O . ASN A 1 184 ? 16.679 6.506 -7.204 1.00 96.62 184 ASN A O 1
ATOM 1442 N N . ALA A 1 185 ? 18.105 6.242 -8.910 1.00 93.31 185 ALA A N 1
ATOM 1443 C CA . ALA A 1 185 ? 18.930 7.403 -8.554 1.00 93.31 185 ALA A CA 1
ATOM 1444 C C . ALA A 1 185 ? 18.166 8.744 -8.595 1.00 93.31 185 ALA A C 1
ATOM 1446 O O . ALA A 1 185 ? 18.510 9.664 -7.862 1.00 93.31 185 ALA A O 1
ATOM 1447 N N . ALA A 1 186 ? 17.117 8.842 -9.416 1.00 95.00 186 ALA A N 1
ATOM 1448 C CA . ALA A 1 186 ? 16.256 10.020 -9.522 1.00 95.00 186 ALA A CA 1
ATOM 1449 C C . ALA A 1 186 ? 15.115 10.044 -8.479 1.00 95.00 186 ALA A C 1
ATOM 1451 O O . ALA A 1 186 ? 14.285 10.949 -8.503 1.00 95.00 186 ALA A O 1
ATOM 1452 N N . GLY A 1 187 ? 15.042 9.057 -7.576 1.00 94.38 187 GLY A N 1
ATOM 1453 C CA . GLY A 1 187 ? 14.007 8.953 -6.543 1.00 94.38 187 GLY A CA 1
ATOM 1454 C C . GLY A 1 187 ? 12.659 8.392 -7.013 1.00 94.38 187 GLY A C 1
ATOM 1455 O O . GLY A 1 187 ? 11.709 8.362 -6.230 1.00 94.38 187 GLY A O 1
ATOM 1456 N N . ALA A 1 188 ? 12.547 7.925 -8.259 1.00 97.38 188 ALA A N 1
ATOM 1457 C CA . ALA A 1 188 ? 11.353 7.239 -8.742 1.00 97.38 188 ALA A CA 1
ATOM 1458 C C . ALA A 1 188 ? 11.234 5.844 -8.112 1.00 97.38 188 ALA A C 1
ATOM 1460 O O . ALA A 1 188 ? 12.238 5.158 -7.911 1.00 97.38 188 ALA A O 1
ATOM 1461 N N . LYS A 1 189 ? 9.996 5.418 -7.835 1.00 98.06 189 LYS A N 1
ATOM 1462 C CA . LYS A 1 189 ? 9.680 4.086 -7.305 1.00 98.06 189 LYS A CA 1
ATOM 1463 C C . LYS A 1 189 ? 9.370 3.138 -8.452 1.00 98.06 189 LYS A C 1
ATOM 1465 O O . LYS A 1 189 ? 8.335 3.272 -9.102 1.00 98.06 189 LYS A O 1
ATOM 1470 N N . ILE A 1 190 ? 10.265 2.193 -8.690 1.00 98.44 190 ILE A N 1
ATOM 1471 C CA . ILE A 1 190 ? 10.132 1.194 -9.745 1.00 98.44 190 ILE A CA 1
ATOM 1472 C C . ILE A 1 190 ? 9.403 -0.022 -9.159 1.00 98.44 190 ILE A C 1
ATOM 1474 O O . ILE A 1 190 ? 9.843 -0.492 -8.110 1.00 98.44 190 ILE A O 1
ATOM 1478 N N . PRO A 1 191 ? 8.288 -0.495 -9.752 1.00 98.50 191 PRO A N 1
ATOM 1479 C CA . PRO A 1 191 ? 7.616 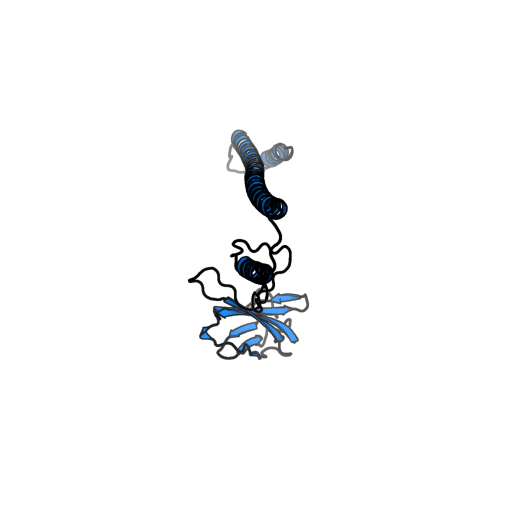-1.732 -9.347 1.00 98.50 191 PRO A CA 1
ATOM 1480 C C . PRO A 1 191 ? 8.304 -2.976 -9.947 1.00 98.50 191 PRO A C 1
ATOM 1482 O O . PRO A 1 191 ? 9.051 -2.847 -10.922 1.00 98.50 191 PRO A O 1
ATOM 1485 N N . PRO A 1 192 ? 8.040 -4.190 -9.423 1.00 98.25 192 PRO A N 1
ATOM 1486 C CA . PRO A 1 192 ? 8.574 -5.422 -10.001 1.00 98.25 192 PRO A CA 1
ATOM 1487 C C . PRO A 1 192 ? 8.051 -5.626 -11.428 1.00 98.25 192 PRO A C 1
ATOM 1489 O O . PRO A 1 192 ? 6.968 -5.153 -11.776 1.00 98.25 192 PRO A O 1
ATOM 1492 N N . ALA A 1 193 ? 8.823 -6.340 -12.250 1.00 95.81 193 ALA A N 1
ATOM 1493 C CA . ALA A 1 193 ? 8.530 -6.609 -13.660 1.00 95.81 193 ALA A CA 1
ATOM 1494 C C . ALA A 1 193 ? 8.301 -5.347 -14.526 1.00 95.81 193 ALA A C 1
ATOM 1496 O O . ALA A 1 193 ? 7.604 -5.389 -15.542 1.00 95.81 193 ALA A O 1
ATOM 1497 N N . TYR A 1 194 ? 8.897 -4.209 -14.158 1.00 97.69 194 TYR A N 1
ATOM 1498 C CA . TYR A 1 194 ? 8.837 -2.993 -14.965 1.00 97.69 194 TYR A CA 1
ATOM 1499 C C . TYR A 1 194 ? 9.667 -3.129 -16.253 1.00 97.69 194 TYR A C 1
ATOM 1501 O O . TYR A 1 194 ? 10.886 -3.278 -16.214 1.00 97.69 194 TYR A O 1
ATOM 1509 N N . ILE A 1 195 ? 8.994 -3.040 -17.405 1.00 97.25 195 ILE A N 1
ATOM 1510 C CA . ILE A 1 195 ? 9.602 -3.154 -18.746 1.00 97.25 195 ILE A CA 1
ATOM 1511 C C . ILE A 1 195 ? 9.589 -1.839 -19.540 1.00 97.25 195 ILE A C 1
ATOM 1513 O O . ILE A 1 195 ? 9.982 -1.819 -20.702 1.00 97.25 195 ILE A O 1
ATOM 1517 N N . GLY A 1 196 ? 9.121 -0.739 -18.938 1.00 96.69 196 GLY A N 1
ATOM 1518 C CA . GLY A 1 196 ? 8.977 0.550 -19.626 1.00 96.69 196 GLY A CA 1
ATOM 1519 C C . GLY A 1 196 ? 10.302 1.257 -19.927 1.00 96.69 196 GLY A C 1
ATOM 1520 O O . GLY A 1 196 ? 10.340 2.142 -20.777 1.00 96.69 196 GLY A O 1
ATOM 1521 N N . ALA A 1 197 ? 11.385 0.876 -19.246 1.00 96.50 197 ALA A N 1
ATOM 1522 C CA . ALA A 1 197 ? 12.737 1.345 -19.527 1.00 96.50 197 ALA A CA 1
ATOM 1523 C C . ALA A 1 197 ? 13.763 0.247 -19.214 1.00 96.50 197 ALA A C 1
ATOM 1525 O O . ALA A 1 197 ? 13.517 -0.629 -18.382 1.00 96.50 197 ALA A O 1
ATOM 1526 N N . THR A 1 198 ? 14.910 0.310 -19.885 1.00 97.62 198 THR A N 1
ATOM 1527 C CA . THR A 1 198 ? 16.049 -0.577 -19.632 1.00 97.62 198 THR A CA 1
ATOM 1528 C C . THR A 1 198 ? 16.687 -0.264 -18.278 1.00 97.62 198 THR A C 1
ATOM 1530 O O . THR A 1 198 ? 16.561 0.844 -17.761 1.00 97.62 198 THR A O 1
ATOM 1533 N N . GLU A 1 199 ? 17.396 -1.239 -17.725 1.00 98.00 199 GLU A N 1
ATOM 1534 C CA . GLU A 1 199 ? 18.150 -1.219 -16.472 1.00 98.00 199 GLU A CA 1
ATOM 1535 C C . GLU A 1 199 ? 17.312 -1.183 -15.182 1.00 98.00 199 GLU A C 1
ATOM 1537 O O . GLU A 1 199 ? 17.823 -0.858 -14.111 1.00 98.00 199 GLU A O 1
ATOM 1542 N N . TYR A 1 200 ? 16.024 -1.526 -15.266 1.00 98.19 200 TYR A N 1
ATOM 1543 C CA . TYR A 1 200 ? 15.066 -1.455 -14.154 1.00 98.19 200 TYR A CA 1
ATOM 1544 C C . TYR A 1 200 ? 14.342 -2.776 -13.855 1.00 98.19 200 TYR A C 1
ATOM 1546 O O . TYR A 1 200 ? 13.406 -2.797 -13.054 1.00 98.19 200 TYR A O 1
ATOM 1554 N N . GLN A 1 201 ? 14.736 -3.878 -14.491 1.00 98.25 201 GLN A N 1
ATOM 1555 C CA . GLN A 1 201 ? 14.056 -5.156 -14.336 1.00 98.25 201 GLN A CA 1
ATOM 1556 C C . GLN A 1 201 ? 14.507 -5.882 -13.074 1.00 98.25 201 GLN A C 1
ATOM 1558 O O . GLN A 1 201 ? 15.687 -6.153 -12.850 1.00 98.25 201 GLN A O 1
ATOM 1563 N N . TYR A 1 202 ? 13.519 -6.273 -12.285 1.00 98.69 202 TYR A N 1
ATOM 1564 C CA . TYR A 1 202 ? 13.677 -7.171 -11.158 1.00 98.69 202 TYR A CA 1
ATOM 1565 C C . TYR A 1 202 ? 12.361 -7.915 -10.926 1.00 98.69 202 TYR A C 1
ATOM 1567 O O . TYR A 1 202 ? 11.293 -7.469 -11.357 1.00 98.69 202 TYR A O 1
ATOM 1575 N N . ASN A 1 203 ? 12.441 -9.034 -10.221 1.00 98.44 203 ASN A N 1
ATOM 1576 C CA . ASN A 1 203 ? 11.292 -9.794 -9.753 1.00 98.44 203 ASN A CA 1
ATOM 1577 C C . ASN A 1 203 ? 11.242 -9.751 -8.229 1.00 98.44 203 ASN A C 1
ATOM 1579 O O . ASN A 1 203 ? 12.269 -9.613 -7.565 1.00 98.44 203 ASN A O 1
ATOM 1583 N N . ALA A 1 204 ? 10.043 -9.883 -7.673 1.00 98.50 204 ALA A N 1
ATOM 1584 C CA . ALA A 1 204 ? 9.866 -10.000 -6.238 1.00 98.50 204 ALA A CA 1
ATOM 1585 C C . ALA A 1 204 ? 8.806 -11.049 -5.920 1.00 98.50 204 ALA A C 1
ATOM 1587 O O . ALA A 1 204 ? 7.791 -11.139 -6.612 1.00 98.50 204 ALA A O 1
ATOM 1588 N N . PHE A 1 205 ? 9.043 -11.824 -4.871 1.00 98.19 205 PHE A N 1
ATOM 1589 C CA . PHE A 1 205 ? 8.066 -12.753 -4.316 1.00 98.19 205 PHE A CA 1
ATOM 1590 C C . PHE A 1 205 ? 8.249 -12.842 -2.800 1.00 98.19 205 PHE A C 1
ATOM 1592 O O . PHE A 1 205 ? 9.270 -12.425 -2.257 1.00 98.19 205 PHE A O 1
ATOM 1599 N N . ILE A 1 206 ? 7.232 -13.350 -2.115 1.00 98.50 206 ILE A N 1
ATOM 1600 C CA . ILE A 1 206 ? 7.253 -13.597 -0.674 1.00 98.50 206 ILE A CA 1
ATOM 1601 C C . ILE A 1 206 ? 7.126 -15.100 -0.441 1.00 98.50 206 ILE A C 1
ATOM 1603 O O . ILE A 1 206 ? 6.348 -15.759 -1.134 1.00 98.50 206 ILE A O 1
ATOM 1607 N N . ASP A 1 207 ? 7.899 -15.636 0.496 1.00 98.19 207 ASP A N 1
ATOM 1608 C CA . ASP A 1 207 ? 7.805 -17.030 0.922 1.00 98.19 207 ASP A CA 1
ATOM 1609 C C . ASP A 1 207 ? 7.384 -17.142 2.398 1.00 98.19 207 ASP A C 1
ATOM 1611 O O . ASP A 1 207 ? 6.686 -16.276 2.916 1.00 98.19 207 ASP A O 1
ATOM 1615 N N . ALA A 1 208 ? 7.715 -18.249 3.069 1.00 97.88 208 ALA A N 1
ATOM 1616 C CA . ALA A 1 208 ? 7.330 -18.469 4.459 1.00 97.88 208 ALA A CA 1
ATOM 1617 C C . ALA A 1 208 ? 8.007 -17.512 5.461 1.00 97.88 208 ALA A C 1
ATOM 1619 O O . ALA A 1 208 ? 7.445 -17.285 6.536 1.00 97.88 208 ALA A O 1
ATOM 1620 N N . SER A 1 209 ? 9.192 -16.995 5.133 1.00 97.62 209 SER A N 1
ATOM 1621 C CA . SER A 1 209 ? 10.075 -16.295 6.072 1.00 97.62 209 SER A CA 1
ATOM 1622 C C . SER A 1 209 ? 10.490 -14.911 5.575 1.00 97.62 209 SER A C 1
ATOM 1624 O O . SER A 1 209 ? 10.605 -13.972 6.375 1.00 97.62 209 SER A O 1
ATOM 1626 N N . ASP A 1 210 ? 10.696 -14.784 4.264 1.00 98.56 210 ASP A N 1
ATOM 1627 C CA . ASP A 1 210 ? 11.394 -13.673 3.643 1.00 98.56 210 ASP A CA 1
ATOM 1628 C C . ASP A 1 210 ? 10.638 -13.108 2.433 1.00 98.56 210 ASP A C 1
ATOM 1630 O O . ASP A 1 210 ? 9.864 -13.770 1.736 1.00 98.56 210 ASP A O 1
ATOM 1634 N N . VAL A 1 211 ? 10.890 -11.829 2.168 1.00 98.56 211 VAL A N 1
ATOM 1635 C CA . VAL A 1 211 ? 10.582 -11.191 0.888 1.00 98.56 211 VAL A CA 1
ATOM 1636 C C . VAL A 1 211 ? 11.858 -11.189 0.060 1.00 98.56 211 VAL A C 1
ATOM 1638 O O . VAL A 1 211 ? 12.865 -10.624 0.486 1.00 98.56 211 VAL A O 1
ATOM 1641 N N . HIS A 1 212 ? 11.808 -11.799 -1.119 1.00 98.50 212 HIS A N 1
ATOM 1642 C CA . HIS A 1 212 ? 12.940 -11.905 -2.036 1.00 98.50 212 HIS A CA 1
ATOM 1643 C C . HIS A 1 212 ? 12.836 -10.861 -3.137 1.00 98.50 212 HIS A C 1
ATOM 1645 O O . HIS A 1 212 ? 11.781 -10.697 -3.755 1.00 98.50 212 HIS A O 1
ATOM 1651 N N . ILE A 1 213 ? 13.944 -10.174 -3.395 1.00 98.56 213 ILE A N 1
ATOM 1652 C CA . ILE A 1 213 ? 14.107 -9.192 -4.461 1.00 98.56 213 ILE A CA 1
ATOM 1653 C C . ILE A 1 213 ? 15.243 -9.684 -5.352 1.00 98.56 213 ILE A C 1
ATOM 1655 O O . ILE A 1 213 ? 16.413 -9.614 -4.982 1.00 98.56 213 ILE A O 1
ATOM 1659 N N . MET A 1 214 ? 14.882 -10.173 -6.536 1.00 98.50 214 MET A N 1
ATOM 1660 C CA . MET A 1 214 ? 15.806 -10.767 -7.497 1.00 98.50 214 MET A CA 1
ATOM 1661 C C . MET A 1 214 ? 16.050 -9.794 -8.643 1.00 98.50 214 MET A C 1
ATOM 1663 O O . MET A 1 214 ? 15.146 -9.525 -9.441 1.00 98.50 214 MET A O 1
ATOM 1667 N N . LEU A 1 215 ? 17.267 -9.270 -8.738 1.00 98.56 215 LEU A N 1
ATOM 1668 C CA . LEU A 1 215 ? 17.657 -8.400 -9.840 1.00 98.56 215 LEU A CA 1
ATOM 1669 C C . LEU A 1 215 ? 17.812 -9.204 -11.134 1.00 98.56 215 LEU A C 1
ATOM 1671 O O . LEU A 1 215 ? 18.231 -10.361 -11.114 1.00 98.56 215 LEU A O 1
ATOM 1675 N N . SER A 1 216 ? 17.491 -8.594 -12.275 1.00 98.25 216 SER A N 1
ATOM 1676 C CA . SER A 1 216 ? 17.795 -9.204 -13.572 1.00 98.25 216 SER A CA 1
ATOM 1677 C C . SER A 1 216 ? 19.309 -9.293 -13.777 1.00 98.25 216 SER A C 1
ATOM 1679 O O . SER A 1 216 ? 20.030 -8.348 -13.465 1.00 98.25 216 SER A O 1
ATOM 1681 N N . GLY A 1 217 ? 19.798 -10.406 -14.328 1.00 97.88 217 GLY A N 1
ATOM 1682 C CA . GLY A 1 217 ? 21.225 -10.606 -14.614 1.00 97.88 217 GLY A CA 1
ATOM 1683 C C . GLY A 1 217 ? 21.782 -9.752 -15.756 1.00 97.88 217 GLY A C 1
ATOM 1684 O O . GLY A 1 217 ? 22.982 -9.801 -15.991 1.00 97.88 217 GLY A O 1
ATOM 1685 N N . SER A 1 218 ? 20.930 -9.025 -16.483 1.00 97.50 218 SER A N 1
ATOM 1686 C CA . SER A 1 218 ? 21.333 -8.280 -17.684 1.00 97.50 218 SER A CA 1
ATOM 1687 C C . SER A 1 218 ? 20.574 -6.968 -17.904 1.00 97.50 218 SER A C 1
ATOM 1689 O O . SER A 1 218 ? 20.561 -6.466 -19.026 1.00 97.50 218 SER A O 1
ATOM 1691 N N . ASN A 1 219 ? 19.781 -6.514 -16.929 1.00 97.69 219 ASN A N 1
ATOM 1692 C CA . ASN A 1 219 ? 18.873 -5.381 -17.129 1.00 97.69 219 ASN A CA 1
ATOM 1693 C C . ASN A 1 219 ? 18.449 -4.715 -15.808 1.00 97.69 219 ASN A C 1
ATOM 1695 O O . ASN A 1 219 ? 17.272 -4.399 -15.619 1.00 97.69 219 ASN A O 1
ATOM 1699 N N . SER A 1 220 ? 19.373 -4.553 -14.863 1.00 98.25 220 SER A N 1
ATOM 1700 C CA . SER A 1 220 ? 19.116 -3.992 -13.528 1.00 98.25 220 SER A CA 1
ATOM 1701 C C . SER A 1 220 ? 20.171 -2.977 -13.064 1.00 98.25 220 SER A C 1
ATOM 1703 O O . SER A 1 220 ? 20.143 -2.541 -11.910 1.00 98.25 220 SER A O 1
ATOM 1705 N N . GLY A 1 221 ? 21.067 -2.537 -13.950 1.00 98.06 221 GLY A N 1
ATOM 1706 C CA . GLY A 1 221 ? 22.186 -1.648 -13.642 1.00 98.06 221 GLY A CA 1
ATOM 1707 C C . GLY A 1 221 ? 21.797 -0.331 -12.958 1.00 98.06 221 GLY A C 1
ATOM 1708 O O . GLY A 1 221 ? 22.524 0.165 -12.097 1.00 98.06 221 GLY A O 1
ATOM 1709 N N . ASN A 1 222 ? 20.615 0.222 -13.251 1.00 98.00 222 ASN A N 1
ATOM 1710 C CA . ASN A 1 222 ? 20.151 1.494 -12.682 1.00 98.00 222 ASN A CA 1
ATOM 1711 C C . ASN A 1 222 ? 19.500 1.352 -11.296 1.00 98.00 222 ASN A C 1
ATOM 1713 O O . ASN A 1 222 ? 19.182 2.366 -10.658 1.00 98.00 222 ASN A O 1
ATOM 1717 N N . ILE A 1 223 ? 19.314 0.120 -10.822 1.00 98.31 223 ILE A N 1
ATOM 1718 C CA . ILE A 1 223 ? 18.734 -0.207 -9.515 1.00 98.31 223 ILE A CA 1
ATOM 1719 C C . ILE A 1 223 ? 19.687 -1.004 -8.619 1.00 98.31 223 ILE A C 1
ATOM 1721 O O . ILE A 1 223 ? 19.249 -1.526 -7.599 1.00 98.31 223 ILE A O 1
ATOM 1725 N N . LEU A 1 224 ? 20.984 -1.052 -8.942 1.00 98.38 224 LEU A N 1
ATOM 1726 C CA . LEU A 1 224 ? 22.020 -1.627 -8.075 1.00 98.38 224 LEU A CA 1
ATOM 1727 C C . LEU A 1 224 ? 22.320 -0.719 -6.875 1.00 98.38 224 LEU A C 1
ATOM 1729 O O . LEU A 1 224 ? 22.401 0.510 -7.015 1.00 98.38 224 LEU A O 1
ATOM 1733 N N . SER A 1 225 ? 22.519 -1.321 -5.700 1.00 98.19 225 SER A N 1
ATOM 1734 C CA . SER A 1 225 ? 22.797 -0.614 -4.440 1.00 98.19 225 SER A CA 1
ATOM 1735 C C . SER A 1 225 ? 21.788 0.503 -4.135 1.00 98.19 225 SER A C 1
ATOM 1737 O O . SER A 1 225 ? 22.157 1.607 -3.718 1.00 98.19 225 SER A O 1
ATOM 1739 N N . LYS A 1 226 ? 20.501 0.256 -4.402 1.00 98.31 226 LYS A N 1
ATOM 1740 C CA . LYS A 1 226 ? 19.408 1.207 -4.173 1.00 98.31 226 LYS A CA 1
ATOM 1741 C C . LYS A 1 226 ? 18.455 0.735 -3.090 1.00 98.31 226 LYS A C 1
ATOM 1743 O O . LYS A 1 226 ? 18.282 -0.457 -2.867 1.00 98.31 226 LYS A O 1
ATOM 1748 N N . LEU A 1 227 ? 17.803 1.701 -2.444 1.00 98.44 227 LEU A N 1
ATOM 1749 C CA . LEU A 1 227 ? 16.849 1.434 -1.374 1.00 98.44 227 LEU A CA 1
ATOM 1750 C C . LEU A 1 227 ? 15.635 0.655 -1.889 1.00 98.44 227 LEU A C 1
ATOM 1752 O O . LEU A 1 227 ? 14.970 1.061 -2.845 1.00 98.44 227 LEU A O 1
ATOM 1756 N N . ILE A 1 228 ? 15.322 -0.416 -1.176 1.00 98.62 228 ILE A N 1
ATOM 1757 C CA . ILE A 1 228 ? 14.120 -1.227 -1.294 1.00 98.62 228 ILE A CA 1
ATOM 1758 C C . ILE A 1 228 ? 13.117 -0.724 -0.257 1.00 98.62 228 ILE A C 1
ATOM 1760 O O . ILE A 1 228 ? 13.459 -0.464 0.897 1.00 98.62 228 ILE A O 1
ATOM 1764 N N . THR A 1 229 ? 11.854 -0.594 -0.651 1.00 98.56 229 THR A N 1
ATOM 1765 C CA . THR A 1 229 ? 10.732 -0.400 0.269 1.00 98.56 229 THR A CA 1
ATOM 1766 C C . THR A 1 229 ? 9.703 -1.491 0.039 1.00 98.56 229 THR A C 1
ATOM 1768 O O . THR A 1 229 ? 9.159 -1.609 -1.058 1.00 98.56 229 THR A O 1
ATOM 1771 N N . VAL A 1 230 ? 9.401 -2.244 1.091 1.00 98.62 230 VAL A N 1
ATOM 1772 C CA . VAL A 1 230 ? 8.356 -3.267 1.091 1.00 98.62 230 VAL A CA 1
ATOM 1773 C C . VAL A 1 230 ? 7.235 -2.829 2.023 1.00 98.62 230 VAL A C 1
ATOM 1775 O O . VAL A 1 230 ? 7.494 -2.413 3.153 1.00 98.62 230 VAL A O 1
ATOM 1778 N N . LEU A 1 231 ? 5.992 -2.925 1.561 1.00 98.56 231 LEU A N 1
ATOM 1779 C CA . LEU A 1 231 ? 4.794 -2.756 2.373 1.00 98.56 231 LEU A CA 1
ATOM 1780 C C . LEU A 1 231 ? 4.001 -4.063 2.357 1.00 98.56 231 LEU A C 1
ATOM 1782 O O . LEU A 1 231 ? 3.509 -4.482 1.310 1.00 98.56 231 LEU A O 1
ATOM 1786 N N . ILE A 1 232 ? 3.883 -4.697 3.519 1.00 98.44 232 ILE A N 1
ATOM 1787 C CA . ILE A 1 232 ? 3.118 -5.931 3.703 1.00 98.44 232 ILE A CA 1
ATOM 1788 C C . ILE A 1 232 ? 1.811 -5.585 4.404 1.00 98.44 232 ILE A C 1
ATOM 1790 O O . ILE A 1 232 ? 1.832 -4.957 5.463 1.00 98.44 232 ILE A O 1
ATOM 1794 N N . 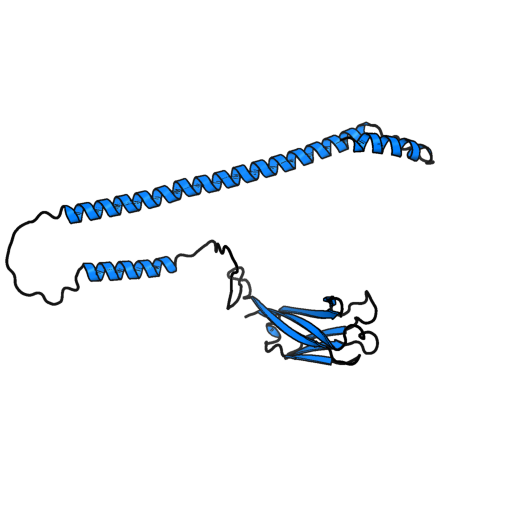THR A 1 233 ? 0.692 -6.026 3.841 1.00 98.19 233 THR A N 1
ATOM 1795 C CA . THR A 1 233 ? -0.629 -5.984 4.476 1.00 98.19 233 THR A CA 1
ATOM 1796 C C . THR A 1 233 ? -0.972 -7.389 4.957 1.00 98.19 233 THR A C 1
ATOM 1798 O O . THR A 1 233 ? -0.911 -8.340 4.176 1.00 98.19 233 THR A O 1
ATOM 1801 N N . TYR A 1 234 ? -1.307 -7.533 6.238 1.00 98.25 234 TYR A N 1
ATOM 1802 C CA . TYR A 1 234 ? -1.535 -8.836 6.865 1.00 98.25 234 TYR A CA 1
ATOM 1803 C C . TYR A 1 234 ? -2.672 -8.794 7.892 1.00 98.25 234 TYR A C 1
ATOM 1805 O O . TYR A 1 234 ? -3.031 -7.725 8.394 1.00 98.25 234 TYR A O 1
ATOM 1813 N N . GLU A 1 235 ? -3.232 -9.966 8.178 1.00 97.50 235 GLU A N 1
ATOM 1814 C CA . GLU A 1 235 ? -4.225 -10.189 9.227 1.00 97.50 235 GLU A CA 1
ATOM 1815 C C . GLU A 1 235 ? -3.555 -10.382 10.592 1.00 97.50 235 GLU A C 1
ATOM 1817 O O . GLU A 1 235 ? -2.554 -11.093 10.701 1.00 97.50 235 GLU A O 1
ATOM 1822 N N . GLU A 1 236 ? -4.110 -9.767 11.638 1.00 93.81 236 GLU A N 1
ATOM 1823 C CA . GLU A 1 236 ? -3.673 -9.977 13.030 1.00 93.81 236 GLU A CA 1
ATOM 1824 C C . GLU A 1 236 ? -4.244 -11.259 13.644 1.00 93.81 236 GLU A C 1
ATOM 1826 O O . GLU A 1 236 ? -5.476 -11.465 13.592 1.00 93.81 236 GLU A O 1
#